Protein AF-A0A815MTB9-F1 (afdb_monomer)

Secondary structure (DSSP, 8-state):
-HHHHHHHHHHTT--GGGSS-TTSHHHHHHHHHHHHGGGSTT------------------TTS-------HHHHHHHHHHHHTTSTT-HHHHHHHHHHHHHHS-GGG-------------SS-HHHHHHHHHHHHHHHHHHHHHHHHHHHTGGG-HHHHHHHHHHS-HHHHHHHHHHHHT----HHHHHHHHHHHHT--GGGGS--SSPPPPPTTHHHHHHHHHHHHHHHHHHHHHHS-HHHHHHHHHHHHHHHHHHHHHHHHHHT-THHHHHHHHHHHHHHHHHS--

Mean predicted aligned error: 14.7 Å

pLDDT: mean 73.98, std 19.38, range [33.28, 96.56]

Radius of gyration: 23.72 Å; Cα contacts (8 Å, |Δi|>4): 124; chains: 1; bounding box: 66×52×61 Å

Solvent-accessible surface area (backbone atoms only — not comparable to full-atom values): 17478 Å² total; per-residue (Å²): 107,75,67,61,53,53,54,51,44,45,75,70,69,49,60,70,75,78,69,76,62,86,70,68,62,56,66,60,54,58,60,53,55,63,61,55,61,74,68,58,78,83,71,85,85,85,90,79,91,68,80,74,75,81,81,71,79,83,71,68,76,84,82,68,68,76,41,86,62,48,72,67,54,51,49,50,50,50,52,55,62,56,51,44,68,95,62,29,69,63,62,52,45,52,50,46,51,52,55,41,68,74,40,60,86,92,70,55,89,81,90,82,88,90,86,87,82,83,90,65,98,60,58,73,64,49,49,51,52,31,47,69,49,20,42,64,61,48,49,51,52,51,51,32,40,48,38,43,76,68,47,47,82,77,37,67,68,52,47,53,49,48,34,70,78,47,58,65,65,50,58,70,61,46,50,68,53,20,71,65,50,77,67,56,70,61,60,49,52,45,48,47,51,34,44,50,47,43,71,65,48,80,74,52,92,58,97,62,81,85,82,79,62,88,57,54,69,60,40,46,54,53,25,50,53,42,50,52,51,46,52,41,49,32,50,54,78,34,56,67,72,57,28,53,51,53,52,52,48,52,52,51,48,49,51,53,52,51,51,50,50,56,62,51,74,74,49,67,59,62,63,52,49,52,53,48,53,50,51,54,49,51,60,71,67,54,80,130

Nearest PDB structures (foldseek):
  4nwp-assembly1_B  TM=2.604E-01  e=6.443E+00  Pyrococcus horikoshii OT3
  7uwa-assembly1_m  TM=2.334E-01  e=6.133E+00  Citrus x limon
  8vdz-assembly1_J  TM=1.985E-01  e=9.097E+00  synthetic construct

Structure (mmCIF, N/CA/C/O backbone):
data_AF-A0A815MTB9-F1
#
_entry.id   AF-A0A815MTB9-F1
#
loop_
_atom_site.group_PDB
_atom_site.id
_atom_site.type_symbol
_atom_site.label_atom_id
_atom_site.label_alt_id
_atom_site.label_comp_id
_atom_site.label_asym_id
_atom_site.label_entity_id
_atom_site.label_seq_id
_atom_site.pdbx_PDB_ins_code
_atom_site.Cartn_x
_atom_site.Cartn_y
_atom_site.Cartn_z
_atom_site.occupancy
_atom_site.B_iso_or_equiv
_atom_site.auth_seq_id
_atom_site.auth_comp_id
_atom_site.auth_asym_id
_atom_site.auth_atom_id
_atom_site.pdbx_PDB_model_num
ATOM 1 N N . CYS A 1 1 ? -3.807 31.202 16.169 1.00 61.69 1 CYS A N 1
ATOM 2 C CA . CYS A 1 1 ? -4.373 29.941 16.702 1.00 61.69 1 CYS A CA 1
ATOM 3 C C . CYS A 1 1 ? -5.504 29.442 15.791 1.00 61.69 1 CYS A C 1
ATOM 5 O O . CYS A 1 1 ? -5.887 30.158 14.866 1.00 61.69 1 CYS A O 1
ATOM 7 N N . SER A 1 2 ? -6.029 28.237 16.029 1.00 47.28 2 SER A N 1
ATOM 8 C CA . SER A 1 2 ? -7.123 27.631 15.245 1.00 47.28 2 SER A CA 1
ATOM 9 C C . SER A 1 2 ? -8.387 28.501 15.215 1.00 47.28 2 SER A C 1
ATOM 11 O O . SER A 1 2 ? -9.026 28.619 14.174 1.00 47.28 2 SER A O 1
ATOM 13 N N . TYR A 1 3 ? -8.666 29.211 16.312 1.00 59.09 3 TYR A N 1
ATOM 14 C CA . TYR A 1 3 ? -9.748 30.193 16.404 1.00 59.09 3 TYR A CA 1
ATOM 15 C C . TYR A 1 3 ? -9.579 31.350 15.401 1.00 59.09 3 TYR A C 1
ATOM 17 O O . TYR A 1 3 ? -10.489 31.635 14.628 1.00 59.09 3 TYR A O 1
ATOM 25 N N . CYS A 1 4 ? -8.385 31.947 15.302 1.00 63.50 4 CYS A N 1
ATOM 26 C CA . CYS A 1 4 ? -8.124 33.030 14.343 1.00 63.50 4 CYS A CA 1
ATOM 27 C C . CYS A 1 4 ? -8.297 32.599 12.876 1.00 63.50 4 CYS A C 1
ATOM 29 O O . CYS A 1 4 ? -8.664 33.419 12.039 1.00 63.50 4 CYS A O 1
ATOM 31 N N . ARG A 1 5 ? -8.023 31.326 12.547 1.00 65.25 5 ARG A N 1
ATOM 32 C CA . ARG A 1 5 ? -8.203 30.796 11.183 1.00 65.25 5 ARG A CA 1
ATOM 33 C C . ARG A 1 5 ? -9.682 30.637 10.836 1.00 65.25 5 ARG A C 1
ATOM 35 O O . ARG A 1 5 ? -10.085 31.069 9.764 1.00 65.25 5 ARG A O 1
ATOM 42 N N . LEU A 1 6 ? -10.483 30.104 11.761 1.00 64.12 6 LEU A N 1
ATOM 43 C CA . LEU A 1 6 ? -11.935 29.973 11.595 1.00 64.12 6 LEU A CA 1
ATOM 44 C C . LEU A 1 6 ? -12.618 31.335 11.435 1.00 64.12 6 LEU A C 1
ATOM 46 O O . LEU A 1 6 ? -13.411 31.513 10.516 1.00 64.12 6 LEU A O 1
ATOM 50 N N . VAL A 1 7 ? -12.241 32.318 12.256 1.00 71.25 7 VAL A N 1
ATOM 51 C CA . VAL A 1 7 ? -12.750 33.696 12.143 1.00 71.25 7 VAL A CA 1
ATOM 52 C C . VAL A 1 7 ? -12.423 34.298 10.773 1.00 71.25 7 VAL A C 1
ATOM 54 O O . VAL A 1 7 ? -13.278 34.922 10.151 1.00 71.25 7 VAL A O 1
ATOM 57 N N . LYS A 1 8 ? -11.213 34.057 10.249 1.00 69.69 8 LYS A N 1
ATOM 58 C CA . LYS A 1 8 ? -10.821 34.538 8.918 1.00 69.69 8 LYS A CA 1
ATOM 59 C C . LYS A 1 8 ? -11.654 33.892 7.802 1.00 69.69 8 LYS A C 1
ATOM 61 O O . LYS A 1 8 ? -12.047 34.591 6.879 1.00 69.69 8 LYS A O 1
ATOM 66 N N . CYS A 1 9 ? -11.975 32.602 7.915 1.00 69.56 9 CYS A N 1
ATOM 67 C CA . CYS A 1 9 ? -12.843 31.902 6.964 1.00 69.56 9 CYS A CA 1
ATOM 68 C C . CYS A 1 9 ? -14.286 32.432 6.980 1.00 69.56 9 CYS A C 1
ATOM 70 O O . CYS A 1 9 ? -14.851 32.661 5.913 1.00 69.56 9 CYS A O 1
ATOM 72 N N . PHE A 1 10 ? -14.866 32.692 8.157 1.00 74.75 10 PHE A N 1
ATOM 73 C CA . PHE A 1 10 ? -16.204 33.295 8.255 1.00 74.75 10 PHE A CA 1
ATOM 74 C C . PHE A 1 10 ? -16.239 34.711 7.669 1.00 74.75 10 PHE A C 1
ATOM 76 O O . PHE A 1 10 ? -17.144 35.043 6.907 1.00 74.75 10 PHE A O 1
ATOM 83 N N . ASN A 1 11 ? -15.197 35.506 7.919 1.00 74.00 11 ASN A N 1
ATOM 84 C CA . ASN A 1 11 ? -15.066 36.846 7.343 1.00 74.00 11 ASN A CA 1
ATOM 85 C C . ASN A 1 11 ? -14.851 36.831 5.818 1.00 74.00 11 ASN A C 1
ATOM 87 O O . ASN A 1 11 ? -15.095 37.835 5.159 1.00 74.00 11 ASN A O 1
ATOM 91 N N . SER A 1 12 ? -14.418 35.704 5.242 1.00 79.44 12 SER A N 1
ATOM 92 C CA . SER A 1 12 ? -14.293 35.497 3.791 1.00 79.44 12 SER A CA 1
ATOM 93 C C . SER A 1 12 ? -15.547 34.884 3.150 1.00 79.44 12 SER A C 1
ATOM 95 O O . SER A 1 12 ? -15.472 34.362 2.041 1.00 79.44 12 SER A O 1
ATOM 97 N N . GLY A 1 13 ? -16.701 34.947 3.824 1.00 70.88 13 GLY A N 1
ATOM 98 C CA . GLY A 1 13 ? -17.992 34.541 3.259 1.00 70.88 13 GLY A CA 1
ATOM 99 C C . GLY A 1 13 ? -18.325 33.058 3.424 1.00 70.88 13 GLY A C 1
ATOM 100 O O . GLY A 1 13 ? -19.278 32.572 2.815 1.00 70.88 13 GLY A O 1
ATOM 101 N N . MET A 1 14 ? -17.577 32.324 4.252 1.00 66.69 14 MET A N 1
ATOM 102 C CA . MET A 1 14 ? -17.931 30.948 4.583 1.00 66.69 14 MET A CA 1
ATOM 103 C C . MET A 1 14 ? -19.208 30.945 5.433 1.00 66.69 14 MET A C 1
ATOM 105 O O . MET A 1 14 ? -19.226 31.479 6.539 1.00 66.69 14 MET A O 1
ATOM 109 N N . GLN A 1 15 ? -20.293 30.367 4.919 1.00 71.44 15 GLN A N 1
ATOM 110 C CA . GLN A 1 15 ? -21.573 30.337 5.628 1.00 71.44 15 GLN A CA 1
ATOM 111 C C . GLN A 1 15 ? -21.532 29.328 6.780 1.00 71.44 15 GLN A C 1
ATOM 113 O O . GLN A 1 15 ? -21.154 28.169 6.595 1.00 71.44 15 GLN A O 1
ATOM 118 N N . ILE A 1 16 ? -21.952 29.764 7.971 1.00 49.72 16 ILE A N 1
ATOM 119 C CA . ILE A 1 16 ? -21.915 28.970 9.213 1.00 49.72 16 ILE A CA 1
ATOM 120 C C . ILE A 1 16 ? -22.722 27.665 9.097 1.00 49.72 16 ILE A C 1
ATOM 122 O O . ILE A 1 16 ? -22.397 26.659 9.718 1.00 49.72 16 ILE A O 1
ATOM 126 N N . GLU A 1 17 ? -23.714 27.662 8.208 1.00 51.31 17 GLU A N 1
ATOM 127 C CA . GLU A 1 17 ? -24.621 26.560 7.883 1.00 51.31 17 GLU A CA 1
ATOM 128 C C . GLU A 1 17 ? -23.917 25.347 7.243 1.00 51.31 17 GLU A C 1
ATOM 130 O O . GLU A 1 17 ? -24.447 24.233 7.263 1.00 51.31 17 GLU A O 1
ATOM 135 N N . LEU A 1 18 ? -22.712 25.538 6.689 1.00 49.34 18 LEU A N 1
ATOM 136 C CA . LEU A 1 18 ? -21.890 24.465 6.117 1.00 49.34 18 LEU A CA 1
ATOM 137 C C . LEU A 1 18 ? -21.103 23.692 7.185 1.00 49.34 18 LEU A C 1
ATOM 139 O O . LEU A 1 18 ? -20.698 22.555 6.939 1.00 49.34 18 LEU A O 1
ATOM 143 N N . ILE A 1 19 ? -20.940 24.252 8.389 1.00 52.12 19 ILE A N 1
ATOM 144 C CA . ILE A 1 19 ? -20.353 23.553 9.533 1.00 52.12 19 ILE A CA 1
ATOM 145 C C . ILE A 1 19 ? -21.504 23.033 10.404 1.00 52.12 19 ILE A C 1
ATOM 147 O O . ILE A 1 19 ? -21.932 23.668 11.358 1.00 52.12 19 ILE A O 1
ATOM 151 N N . ARG A 1 20 ? -21.966 21.823 10.066 1.00 42.78 20 ARG A N 1
ATOM 152 C CA . ARG A 1 20 ? -22.966 20.993 10.774 1.00 42.78 20 ARG A CA 1
ATOM 153 C C . ARG A 1 20 ? -24.440 21.431 10.654 1.00 42.78 20 ARG A C 1
ATOM 155 O O . ARG A 1 20 ? -24.983 22.115 11.507 1.00 42.78 20 ARG A O 1
ATOM 162 N N . SER A 1 21 ? -25.161 20.783 9.735 1.00 35.84 21 SER A N 1
ATOM 163 C CA . SER A 1 21 ? -26.204 19.814 10.125 1.00 35.84 21 SER A CA 1
ATOM 164 C C . SER A 1 21 ? -26.528 18.855 8.967 1.00 35.84 21 SER A C 1
ATOM 166 O O . SER A 1 21 ? -27.151 19.191 7.963 1.00 35.84 21 SER A O 1
ATOM 168 N N . SER A 1 22 ? -26.116 17.599 9.115 1.00 44.19 22 SER A N 1
ATOM 169 C CA . SER A 1 22 ? -26.397 16.470 8.215 1.00 44.19 22 SER A CA 1
ATOM 170 C C . SER A 1 22 ? -27.878 16.035 8.201 1.00 44.19 22 SER A C 1
ATOM 172 O O . SER A 1 22 ? -28.239 15.075 7.523 1.00 44.19 22 SER A O 1
ATOM 174 N N . PHE A 1 23 ? -28.769 16.754 8.893 1.00 41.41 23 PHE A N 1
ATOM 175 C CA . PHE A 1 23 ? -30.163 16.352 9.100 1.00 41.41 23 PHE A CA 1
ATOM 176 C C . PHE A 1 23 ? -31.129 16.815 7.994 1.00 41.41 23 PHE A C 1
ATOM 178 O O . PHE A 1 23 ? -32.100 16.124 7.678 1.00 41.41 23 PHE A O 1
ATOM 185 N N . THR A 1 24 ? -30.878 17.952 7.342 1.00 41.47 24 THR A N 1
ATOM 186 C CA . THR A 1 24 ? -31.817 18.531 6.359 1.00 41.47 24 THR A CA 1
ATOM 187 C C . THR A 1 24 ? -31.612 18.026 4.927 1.00 41.47 24 THR A C 1
ATOM 189 O O . THR A 1 24 ? -32.573 17.988 4.152 1.00 41.47 24 THR A O 1
ATOM 192 N N . ARG A 1 25 ? -30.413 17.539 4.561 1.00 45.00 25 ARG A N 1
ATOM 193 C CA . ARG A 1 25 ? -30.157 16.978 3.214 1.00 45.00 25 ARG A CA 1
ATOM 194 C C . ARG A 1 25 ? -30.838 15.624 2.971 1.00 45.00 25 ARG A C 1
ATOM 196 O O . ARG A 1 25 ? -31.255 15.356 1.843 1.00 45.00 25 ARG A O 1
ATOM 203 N N . LEU A 1 26 ? -31.051 14.803 4.003 1.00 44.78 26 LEU A N 1
ATOM 204 C CA . LEU A 1 26 ? -31.620 13.454 3.843 1.00 44.78 26 LEU A CA 1
ATOM 205 C C . LEU A 1 26 ? -33.110 13.451 3.448 1.00 44.78 26 LEU A C 1
ATOM 207 O O . LEU A 1 26 ? -33.540 12.598 2.666 1.00 44.78 26 LEU A O 1
ATOM 211 N N . ARG A 1 27 ? -33.903 14.448 3.873 1.00 43.97 27 ARG A N 1
ATOM 212 C CA . ARG A 1 27 ? -35.328 14.538 3.486 1.00 43.97 27 ARG A CA 1
ATOM 213 C C . ARG A 1 27 ? -35.539 14.880 2.005 1.00 43.97 27 ARG A C 1
ATOM 215 O O . ARG A 1 27 ? -36.520 14.424 1.418 1.00 43.97 27 ARG A O 1
ATOM 222 N N . LYS A 1 28 ? -34.626 15.630 1.373 1.00 44.06 28 LYS A N 1
ATOM 223 C CA . LYS A 1 28 ? -34.737 15.988 -0.056 1.00 44.06 28 LYS A CA 1
ATOM 224 C C . LYS A 1 28 ? -34.290 14.853 -0.989 1.00 44.06 28 LYS A C 1
ATOM 226 O O . LYS A 1 28 ? -34.906 14.656 -2.034 1.00 44.06 28 LYS A O 1
ATOM 231 N N . VAL A 1 29 ? -33.298 14.049 -0.595 1.00 49.75 29 VAL A N 1
ATOM 232 C CA . VAL A 1 29 ? -32.805 12.916 -1.409 1.00 49.75 29 VAL A CA 1
ATOM 233 C C . VAL A 1 29 ? -33.796 11.742 -1.428 1.00 49.75 29 VAL A C 1
ATOM 235 O O . VAL A 1 29 ? -33.987 11.114 -2.472 1.00 49.75 29 VAL A O 1
ATOM 238 N N . SER A 1 30 ? -34.509 11.492 -0.322 1.00 45.56 30 SER A N 1
ATOM 239 C CA . SER A 1 30 ? -35.513 10.416 -0.242 1.00 45.56 30 SER A CA 1
ATOM 240 C C . SER A 1 30 ? -36.711 10.636 -1.185 1.00 45.56 30 SER A C 1
ATOM 242 O O . SER A 1 30 ? -37.178 9.701 -1.839 1.00 45.56 30 SER A O 1
ATOM 244 N N . ARG A 1 31 ? -37.154 11.891 -1.374 1.00 45.44 31 ARG A N 1
ATOM 245 C CA . ARG A 1 31 ? -38.247 12.216 -2.313 1.00 45.44 31 ARG A CA 1
ATOM 246 C C . ARG A 1 31 ? -37.843 12.059 -3.786 1.00 45.44 31 ARG A C 1
ATOM 248 O O . ARG A 1 31 ? -38.661 11.614 -4.585 1.00 45.44 31 ARG A O 1
ATOM 255 N N . LYS A 1 32 ? -36.581 12.329 -4.145 1.00 45.34 32 LYS A N 1
ATOM 256 C CA . LYS A 1 32 ? -36.084 12.189 -5.530 1.00 45.34 32 LYS A CA 1
ATOM 257 C C . LYS A 1 32 ? -35.878 10.720 -5.944 1.00 45.34 32 LYS A C 1
ATOM 259 O O . LYS A 1 32 ? -36.166 10.362 -7.082 1.00 45.34 32 LYS A O 1
ATOM 264 N N . LYS A 1 33 ? -35.481 9.838 -5.012 1.00 46.16 33 LYS A N 1
ATOM 265 C CA . LYS A 1 33 ? -35.336 8.388 -5.274 1.00 46.16 33 LYS A CA 1
ATOM 266 C C . LYS A 1 33 ? -36.668 7.669 -5.536 1.00 46.16 33 LYS A C 1
ATOM 268 O O . LYS A 1 33 ? -36.677 6.690 -6.276 1.00 46.16 33 LYS A O 1
ATOM 273 N N . LYS A 1 34 ? -37.788 8.155 -4.984 1.00 45.41 34 LYS A N 1
ATOM 274 C CA . LYS A 1 34 ? -39.119 7.563 -5.225 1.00 45.41 34 LYS A CA 1
ATOM 275 C C . LYS A 1 34 ? -39.649 7.860 -6.637 1.00 45.41 34 LYS A C 1
ATOM 277 O O . LYS A 1 34 ? -40.345 7.029 -7.201 1.00 45.41 34 LYS A O 1
ATOM 282 N N . SER A 1 35 ? -39.254 8.990 -7.229 1.00 44.66 35 SER A N 1
ATOM 283 C CA . SER A 1 35 ? -39.613 9.365 -8.606 1.00 44.66 35 SER A CA 1
ATOM 284 C C . SER A 1 35 ? -38.804 8.600 -9.666 1.00 44.66 35 SER A C 1
ATOM 286 O O . SER A 1 35 ? -39.365 8.222 -10.689 1.00 44.66 35 SER A O 1
ATOM 288 N N . LEU A 1 36 ? -37.526 8.282 -9.409 1.00 44.19 36 LEU A N 1
ATOM 289 C CA . LEU A 1 36 ? -36.690 7.540 -10.369 1.00 44.19 36 LEU A CA 1
ATOM 290 C C . LEU A 1 36 ? -36.960 6.027 -10.431 1.00 44.19 36 LEU A C 1
ATOM 292 O O . LEU A 1 36 ? -36.599 5.397 -11.424 1.00 44.19 36 LEU A O 1
ATOM 296 N N . LYS A 1 37 ? -37.589 5.425 -9.411 1.00 45.06 37 LYS A N 1
ATOM 297 C CA . LYS A 1 37 ? -37.944 3.993 -9.449 1.00 45.06 37 LYS A CA 1
ATOM 298 C C . LYS A 1 37 ? -39.057 3.683 -10.454 1.00 45.06 37 LYS A C 1
ATOM 300 O O . LYS A 1 37 ? -39.043 2.603 -11.028 1.00 45.06 37 LYS A O 1
ATOM 305 N N . ASN A 1 38 ? -39.931 4.644 -10.748 1.00 42.75 38 ASN A N 1
ATOM 306 C CA . ASN A 1 38 ? -41.013 4.452 -11.717 1.00 42.75 38 ASN A CA 1
ATOM 307 C C . ASN A 1 38 ? -40.552 4.578 -13.181 1.00 42.75 38 ASN A C 1
ATOM 309 O O . ASN A 1 38 ? -41.298 4.202 -14.074 1.00 42.75 38 ASN A O 1
ATOM 313 N N . LEU A 1 39 ? -39.329 5.064 -13.443 1.00 43.66 39 LEU A N 1
ATOM 314 C CA . LEU A 1 39 ? -38.798 5.232 -14.806 1.00 43.66 39 LEU A CA 1
ATOM 315 C C . LEU A 1 39 ? -37.886 4.086 -15.276 1.00 43.66 39 LEU A C 1
ATOM 317 O O . LEU A 1 39 ? -37.547 4.027 -16.451 1.00 43.66 39 LEU A O 1
ATOM 321 N N . LYS A 1 40 ? -37.467 3.182 -14.380 1.00 41.12 40 LYS A N 1
ATOM 322 C CA . LYS A 1 40 ? -36.566 2.061 -14.716 1.00 41.12 40 LYS A CA 1
ATOM 323 C C . LYS A 1 40 ? -37.286 0.741 -15.004 1.00 41.12 40 LYS A C 1
ATOM 325 O O . LYS A 1 40 ? -36.632 -0.232 -15.357 1.00 41.12 40 LYS A O 1
ATOM 330 N N . GLN A 1 41 ? -38.612 0.702 -14.889 1.00 42.72 41 GLN A N 1
ATOM 331 C CA . GLN A 1 41 ? -39.392 -0.521 -15.100 1.00 42.72 41 GLN A CA 1
ATOM 332 C C . GLN A 1 41 ? -39.735 -0.789 -16.579 1.00 42.72 41 GLN A C 1
ATOM 334 O O . GLN A 1 41 ? -40.328 -1.814 -16.888 1.00 42.72 41 GLN A O 1
ATOM 339 N N . THR A 1 42 ? -39.317 0.086 -17.499 1.00 40.28 42 THR A N 1
ATOM 340 C CA . THR A 1 42 ? -39.562 -0.030 -18.950 1.00 40.28 42 THR A CA 1
ATOM 341 C C . THR A 1 42 ? -38.320 -0.335 -19.792 1.00 40.28 42 THR A C 1
ATOM 343 O O . THR A 1 42 ? -38.418 -0.386 -21.012 1.00 40.28 42 THR A O 1
ATOM 346 N N . ALA A 1 43 ? -37.158 -0.590 -19.184 1.00 41.94 43 ALA A N 1
ATOM 347 C CA . ALA A 1 43 ? -35.944 -0.943 -19.921 1.00 41.94 43 ALA A CA 1
ATOM 348 C C . ALA A 1 43 ? -35.243 -2.141 -19.265 1.00 41.94 43 ALA A C 1
ATOM 350 O O . ALA A 1 43 ? -34.311 -1.995 -18.479 1.00 41.94 43 ALA A O 1
ATOM 351 N N . SER A 1 44 ? -35.723 -3.348 -19.558 1.00 41.19 44 SER A N 1
ATOM 352 C CA . SER A 1 44 ? -35.016 -4.592 -19.251 1.00 41.19 44 SER A CA 1
ATOM 353 C C . SER A 1 44 ? -35.112 -5.531 -20.439 1.00 41.19 44 SER A C 1
ATOM 355 O O . SER A 1 44 ? -36.093 -6.253 -20.589 1.00 41.19 44 SER A O 1
ATOM 357 N N . THR A 1 45 ? -34.073 -5.548 -21.273 1.00 34.97 45 THR A N 1
ATOM 358 C CA . THR A 1 45 ? -33.711 -6.757 -22.016 1.00 34.97 45 THR A CA 1
ATOM 359 C C . THR A 1 45 ? -32.202 -6.793 -22.280 1.00 34.97 45 THR A C 1
ATOM 361 O O . THR A 1 45 ? -31.647 -5.880 -22.884 1.00 34.97 45 THR A O 1
ATOM 364 N N . THR A 1 46 ? -31.604 -7.926 -21.895 1.00 36.94 46 THR A N 1
ATOM 365 C CA . THR A 1 46 ? -30.329 -8.530 -22.345 1.00 36.94 46 THR A CA 1
ATOM 366 C C . THR A 1 46 ? -29.042 -8.306 -21.522 1.00 36.94 46 THR A C 1
ATOM 368 O O . THR A 1 46 ? -28.340 -7.315 -21.668 1.00 36.94 46 THR A O 1
ATOM 371 N N . LEU A 1 47 ? -28.766 -9.329 -20.693 1.00 37.84 47 LEU A N 1
ATOM 372 C CA . LEU A 1 47 ? -27.491 -9.955 -20.286 1.00 37.84 47 LEU A CA 1
ATOM 373 C C . LEU A 1 47 ? -26.231 -9.103 -20.037 1.00 37.84 47 LEU A C 1
ATOM 375 O O . LEU A 1 47 ? -25.552 -8.711 -20.973 1.00 37.84 47 LEU A O 1
ATOM 379 N N . PHE A 1 48 ? -25.825 -9.027 -18.763 1.00 37.72 48 PHE A N 1
ATOM 380 C CA . PHE A 1 48 ? -24.599 -9.638 -18.210 1.00 37.72 48 PHE A CA 1
ATOM 381 C C . PHE A 1 48 ? -24.750 -9.646 -16.676 1.00 37.72 48 PHE A C 1
ATOM 383 O O . PHE A 1 48 ? -24.806 -8.590 -16.049 1.00 37.72 48 PHE A O 1
ATOM 390 N N . GLN A 1 49 ? -24.881 -10.828 -16.063 1.00 33.72 49 GLN A N 1
ATOM 391 C CA . GLN A 1 49 ? -24.902 -10.978 -14.602 1.00 33.72 49 GLN A CA 1
ATOM 392 C C . GLN A 1 49 ? -23.467 -10.868 -14.072 1.00 33.72 49 GLN A C 1
ATOM 394 O O . GLN A 1 49 ? -22.765 -11.862 -13.919 1.00 33.72 49 GLN A O 1
ATOM 399 N N . LEU A 1 50 ? -23.022 -9.640 -13.815 1.00 40.25 50 LEU A N 1
ATOM 400 C CA . LEU A 1 50 ? -21.970 -9.403 -12.833 1.00 40.25 50 LEU A CA 1
ATOM 401 C C . LEU A 1 50 ? -22.618 -9.563 -11.458 1.00 40.25 50 LEU A C 1
ATOM 403 O O . LEU A 1 50 ? -23.615 -8.899 -11.176 1.00 40.25 50 LEU A O 1
ATOM 407 N N . ASN A 1 51 ? -22.080 -10.463 -10.631 1.00 34.19 51 ASN A N 1
ATOM 408 C CA . ASN A 1 51 ? -22.461 -10.577 -9.226 1.00 34.19 51 ASN A CA 1
ATOM 409 C C . ASN A 1 51 ? -22.379 -9.183 -8.596 1.00 34.19 51 ASN A C 1
ATOM 411 O O . ASN A 1 51 ? -21.292 -8.606 -8.517 1.00 34.19 51 ASN A O 1
ATOM 415 N N . GLU A 1 52 ? -23.523 -8.616 -8.203 1.00 33.28 52 GLU A N 1
ATOM 416 C CA . GLU A 1 52 ? -23.523 -7.360 -7.464 1.00 33.28 52 GLU A CA 1
ATOM 417 C C . GLU A 1 52 ? -22.706 -7.575 -6.181 1.00 33.28 52 GLU A C 1
ATOM 419 O O . GLU A 1 52 ? -22.938 -8.564 -5.478 1.00 33.28 52 GLU A O 1
ATOM 424 N N . PRO A 1 53 ? -21.737 -6.699 -5.862 1.00 39.31 53 PRO A N 1
ATOM 425 C CA . PRO A 1 53 ? -21.061 -6.777 -4.579 1.00 39.31 53 PRO A CA 1
ATOM 426 C C . PRO A 1 53 ?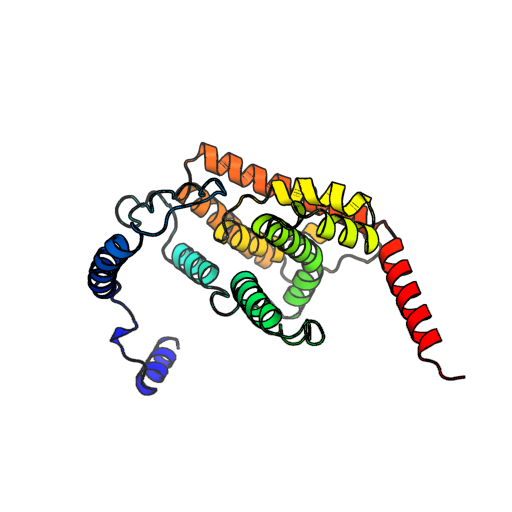 -22.124 -6.640 -3.490 1.00 39.31 53 PRO A C 1
ATOM 428 O O . PRO A 1 53 ? -22.904 -5.683 -3.522 1.00 39.31 53 PRO A O 1
ATOM 431 N N . GLU A 1 54 ? -22.170 -7.600 -2.560 1.00 40.16 54 GLU A N 1
ATOM 432 C CA . GLU A 1 54 ? -23.087 -7.584 -1.418 1.00 40.16 54 GLU A CA 1
ATOM 433 C C . GLU A 1 54 ? -23.125 -6.174 -0.814 1.00 40.16 54 GLU A C 1
ATOM 435 O O . GLU A 1 54 ? -22.134 -5.667 -0.278 1.00 40.16 54 GLU A O 1
ATOM 440 N N . GLN A 1 55 ? -24.272 -5.499 -0.939 1.00 37.22 55 GLN A N 1
ATOM 441 C CA . GLN A 1 55 ? -24.504 -4.234 -0.256 1.00 37.22 55 GLN A CA 1
ATOM 442 C C . GLN A 1 55 ? -24.651 -4.538 1.230 1.00 37.22 55 GLN A C 1
ATOM 444 O O . GLN A 1 55 ? -25.745 -4.794 1.729 1.00 37.22 55 GLN A O 1
ATOM 449 N N . PHE A 1 56 ? -23.524 -4.524 1.938 1.00 42.06 56 PHE A N 1
ATOM 450 C CA . PHE A 1 56 ? -23.518 -4.674 3.383 1.00 42.06 56 PHE A CA 1
ATOM 451 C C . PHE A 1 56 ? -24.337 -3.544 4.020 1.00 42.06 56 PHE A C 1
ATOM 453 O O . PHE A 1 56 ? -24.119 -2.371 3.686 1.00 42.06 56 PHE A O 1
ATOM 460 N N . PRO A 1 57 ? -25.264 -3.863 4.940 1.00 43.12 57 PRO A N 1
ATOM 461 C CA . PRO A 1 57 ? -26.059 -2.858 5.623 1.00 43.12 57 PRO A CA 1
ATOM 462 C C . PRO A 1 57 ? -25.130 -1.882 6.348 1.00 43.12 57 PRO A C 1
ATOM 464 O O . PRO A 1 57 ? -24.290 -2.267 7.161 1.00 43.12 57 PRO A O 1
ATOM 467 N N . THR A 1 58 ? -25.268 -0.596 6.037 1.00 41.09 58 THR A N 1
ATOM 468 C CA . THR A 1 58 ? -24.622 0.485 6.776 1.00 41.09 58 THR A CA 1
ATOM 469 C C . THR A 1 58 ? -25.229 0.534 8.174 1.00 41.09 58 THR A C 1
ATOM 471 O O . THR A 1 58 ? -26.323 1.062 8.375 1.00 41.09 58 THR A O 1
ATOM 474 N N . LEU A 1 59 ? -24.532 -0.067 9.139 1.00 45.03 59 LEU A N 1
ATOM 475 C CA . LEU A 1 59 ? -24.896 -0.009 10.550 1.00 45.03 59 LEU A CA 1
ATOM 476 C C . LEU A 1 59 ? -24.981 1.457 11.010 1.00 45.03 59 LEU A C 1
ATOM 478 O O . LEU A 1 59 ? -24.140 2.287 10.653 1.00 45.03 59 LEU A O 1
ATOM 482 N N . ASN A 1 60 ? -26.007 1.783 11.797 1.00 44.56 60 ASN A N 1
ATOM 483 C CA . ASN A 1 60 ? -26.228 3.129 12.317 1.00 44.56 60 ASN A CA 1
ATOM 484 C C . ASN A 1 60 ? -25.173 3.453 13.397 1.00 44.56 60 ASN A C 1
ATOM 486 O O . ASN A 1 60 ? -25.313 3.067 14.555 1.00 44.56 60 ASN A O 1
ATOM 490 N N . LEU A 1 61 ? -24.121 4.156 12.967 1.00 46.47 61 LEU A N 1
ATOM 491 C CA . LEU A 1 61 ? -22.848 4.463 13.642 1.00 46.47 61 LEU A CA 1
ATOM 492 C C . LEU A 1 61 ? -22.907 4.908 15.117 1.00 46.47 61 LEU A C 1
ATOM 494 O O . LEU A 1 61 ? -21.912 4.774 15.812 1.00 46.47 61 LEU A O 1
ATOM 498 N N . LEU A 1 62 ? -24.026 5.453 15.602 1.00 42.53 62 LEU A N 1
ATOM 499 C CA . LEU A 1 62 ? -24.129 6.043 16.947 1.00 42.53 62 LEU A CA 1
ATOM 500 C C . LEU A 1 62 ? -24.833 5.151 17.980 1.00 42.53 62 LEU A C 1
ATOM 502 O O . LEU A 1 62 ? -24.805 5.466 19.165 1.00 42.53 62 LEU A O 1
ATOM 506 N N . GLN A 1 63 ? -25.507 4.079 17.555 1.00 44.28 63 GLN A N 1
ATOM 507 C CA . GLN A 1 63 ? -26.356 3.274 18.450 1.00 44.28 63 GLN A CA 1
ATOM 508 C C . GLN A 1 63 ? -25.711 1.959 18.900 1.00 44.28 63 GLN A C 1
ATOM 510 O O . GLN A 1 63 ? -26.255 1.276 19.762 1.00 44.28 63 GLN A O 1
ATOM 515 N N . SER A 1 64 ? -24.549 1.614 18.351 1.00 47.7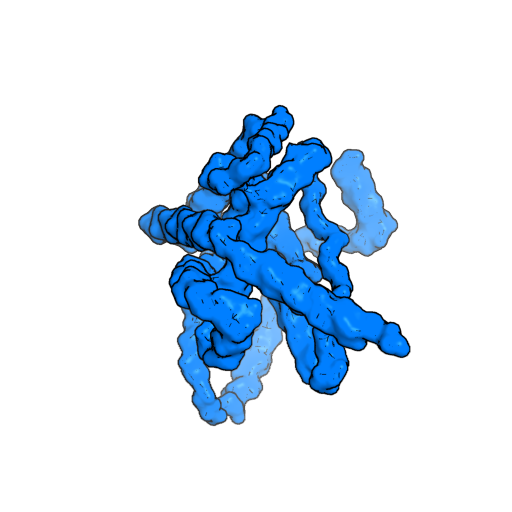8 64 SER A N 1
ATOM 516 C CA . SER A 1 64 ? -23.854 0.354 18.625 1.00 47.78 64 SER A CA 1
ATOM 517 C C . SER A 1 64 ? -22.342 0.539 18.536 1.00 47.78 64 SER A C 1
ATOM 519 O O . SER A 1 64 ? -21.662 -0.227 17.849 1.00 47.78 64 SER A O 1
ATOM 521 N N . ASP A 1 65 ? -21.816 1.603 19.146 1.00 48.91 65 ASP A N 1
ATOM 522 C CA . ASP A 1 65 ? -20.385 1.879 19.091 1.00 48.91 65 ASP A CA 1
ATOM 523 C C . ASP A 1 65 ? -19.623 0.908 20.008 1.00 48.91 65 ASP A C 1
ATOM 525 O O . ASP A 1 65 ? -19.268 1.210 21.143 1.00 48.91 65 ASP A O 1
ATOM 529 N N . GLN A 1 66 ? -19.444 -0.320 19.519 1.00 56.16 66 GLN A N 1
ATOM 530 C CA . GLN A 1 66 ? -18.454 -1.266 20.029 1.00 56.16 66 GLN A CA 1
ATOM 531 C C . GLN A 1 66 ? -17.052 -0.928 19.506 1.00 56.16 66 GLN A C 1
ATOM 533 O O . GLN A 1 66 ? -16.084 -1.587 19.891 1.00 56.16 66 GLN A O 1
ATOM 538 N N . SER A 1 67 ? -16.913 0.080 18.631 1.00 59.97 67 SER A N 1
ATOM 539 C CA . SER A 1 67 ? -15.592 0.532 18.235 1.00 59.97 67 SER A CA 1
ATOM 540 C C . SER A 1 67 ? -14.973 1.209 19.442 1.00 59.97 67 SER A C 1
ATOM 542 O O . SER A 1 67 ? -15.409 2.257 19.903 1.00 59.97 67 SER A O 1
ATOM 544 N N . MET A 1 68 ? -13.920 0.618 19.990 1.00 73.12 68 MET A N 1
ATOM 545 C CA . MET A 1 68 ? -13.121 1.279 21.020 1.00 73.12 68 MET A CA 1
ATOM 546 C C . MET A 1 68 ? -12.347 2.489 20.445 1.00 73.12 68 MET A C 1
ATOM 548 O O . MET A 1 68 ? -11.326 2.876 21.004 1.00 73.12 68 MET A O 1
ATOM 552 N N . LEU A 1 69 ? -12.765 3.064 19.307 1.00 81.12 69 LEU A N 1
ATOM 553 C CA . LEU A 1 69 ? -12.120 4.194 18.647 1.00 81.12 69 LEU A CA 1
ATOM 554 C C . LEU A 1 69 ? -12.386 5.482 19.431 1.00 81.12 69 LEU A C 1
ATOM 556 O O . LEU A 1 69 ? -13.525 5.837 19.724 1.00 81.12 69 LEU A O 1
ATOM 560 N N . THR A 1 70 ? -11.327 6.220 19.749 1.00 85.81 70 THR A N 1
ATOM 561 C CA . THR A 1 70 ? -11.470 7.537 20.380 1.00 85.81 70 THR A CA 1
ATOM 562 C C . THR A 1 70 ? -11.918 8.585 19.357 1.00 85.81 70 THR A C 1
ATOM 564 O O . THR A 1 70 ? -11.777 8.399 18.147 1.00 85.81 70 THR A O 1
ATOM 567 N N . ILE A 1 71 ? -12.416 9.734 19.827 1.00 85.44 71 ILE A N 1
ATOM 568 C CA . ILE A 1 71 ? -12.797 10.864 18.957 1.00 85.44 71 ILE A CA 1
ATOM 569 C C . ILE A 1 71 ? -11.626 11.290 18.057 1.00 85.44 71 ILE A C 1
ATOM 571 O O . ILE A 1 71 ? -11.820 11.563 16.873 1.00 85.44 71 ILE A 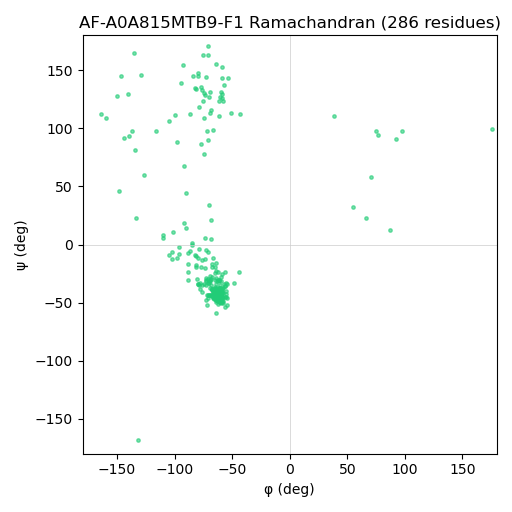O 1
ATOM 575 N N . ASP A 1 72 ? -10.405 11.305 18.591 1.00 82.44 72 ASP A N 1
ATOM 576 C CA . ASP A 1 72 ? -9.212 11.666 17.825 1.00 82.44 72 ASP A CA 1
ATOM 577 C C . ASP A 1 72 ? -8.884 10.633 16.742 1.00 82.44 72 ASP A C 1
ATOM 579 O O . ASP A 1 72 ? -8.531 11.004 15.622 1.00 82.44 72 ASP A O 1
ATOM 583 N N . GLN A 1 73 ? -9.072 9.341 17.029 1.00 82.94 73 GLN A N 1
ATOM 584 C CA . GLN A 1 73 ? -8.903 8.275 16.039 1.00 82.94 73 GLN A CA 1
ATOM 585 C C . GLN A 1 73 ? -9.978 8.341 14.951 1.00 82.94 73 GLN A C 1
ATOM 587 O O . GLN A 1 73 ? -9.662 8.176 13.774 1.00 82.94 73 GLN A O 1
ATOM 592 N N . TRP A 1 74 ? -11.224 8.664 15.309 1.00 85.38 74 TRP A N 1
ATOM 593 C CA . TRP A 1 74 ? -12.287 8.933 14.340 1.00 85.38 74 TRP A CA 1
ATOM 594 C C . TRP A 1 74 ? -11.977 10.140 13.458 1.00 85.38 74 TRP A C 1
ATOM 596 O O . TRP A 1 74 ? -12.186 10.085 12.247 1.00 85.38 74 TRP A O 1
ATOM 606 N N . ASN A 1 75 ? -11.432 11.214 14.030 1.00 79.75 75 ASN A N 1
ATOM 607 C CA . ASN A 1 75 ? -10.978 12.367 13.257 1.00 79.75 75 ASN A CA 1
ATOM 608 C C . ASN A 1 75 ? -9.842 11.979 12.304 1.00 79.75 75 ASN A C 1
ATOM 610 O O . ASN A 1 75 ? -9.853 12.406 11.151 1.00 79.75 75 ASN A O 1
ATOM 614 N N . LEU A 1 76 ? -8.893 11.145 12.742 1.00 79.81 76 LEU A N 1
ATOM 615 C CA . LEU A 1 76 ? -7.814 10.664 11.881 1.00 79.81 76 LEU A CA 1
ATOM 616 C C . LEU A 1 76 ? -8.342 9.786 10.741 1.00 79.81 76 LEU A C 1
ATOM 618 O O . LEU A 1 76 ? -7.965 9.999 9.592 1.00 79.81 76 LEU A O 1
ATOM 622 N N . LEU A 1 77 ? -9.247 8.850 11.038 1.00 83.81 77 LEU A N 1
ATOM 623 C CA . LEU A 1 77 ? -9.905 8.003 10.041 1.00 83.81 77 LEU A CA 1
ATOM 624 C C . LEU A 1 77 ? -10.722 8.823 9.048 1.00 83.81 77 LEU A C 1
ATOM 626 O O . LEU A 1 77 ? -10.638 8.579 7.852 1.00 83.81 77 LEU A O 1
ATOM 630 N N . SER A 1 78 ? -11.477 9.811 9.524 1.00 81.25 78 SER A N 1
ATOM 631 C CA . SER A 1 78 ? -12.240 10.728 8.677 1.00 81.25 78 SER A CA 1
ATOM 632 C C . SER A 1 78 ? -11.311 11.526 7.764 1.00 81.25 78 SER A C 1
ATOM 634 O O . SER A 1 78 ? -11.488 11.526 6.546 1.00 81.25 78 SER A O 1
ATOM 636 N N . ASN A 1 79 ? -10.251 12.115 8.327 1.00 78.44 79 ASN A N 1
ATOM 637 C CA . ASN A 1 79 ? -9.237 12.830 7.558 1.00 78.44 79 ASN A CA 1
ATOM 638 C C . ASN A 1 79 ? -8.584 11.925 6.515 1.00 78.44 79 ASN A C 1
ATOM 640 O O . ASN A 1 79 ? -8.390 12.369 5.394 1.00 78.44 79 ASN A O 1
ATOM 644 N N . LEU A 1 80 ? -8.269 10.672 6.853 1.00 81.38 80 LEU A N 1
ATOM 645 C CA . LEU A 1 80 ? -7.681 9.699 5.934 1.00 81.38 80 LEU A CA 1
ATOM 646 C C . LEU A 1 80 ? -8.670 9.252 4.851 1.00 81.38 80 LEU A C 1
ATOM 648 O O . LEU A 1 80 ? -8.308 9.165 3.678 1.00 81.38 80 LEU A O 1
ATOM 652 N N . SER A 1 81 ? -9.919 8.985 5.231 1.00 78.88 81 SER A N 1
ATOM 653 C CA . SER A 1 81 ? -10.995 8.593 4.323 1.00 78.88 81 SER A CA 1
ATOM 654 C C . SER A 1 81 ? -11.215 9.674 3.278 1.00 78.88 81 SER A C 1
ATOM 656 O O . SER A 1 81 ? -11.219 9.352 2.094 1.00 78.88 81 SER A O 1
ATOM 658 N N . HIS A 1 82 ? -11.298 10.932 3.717 1.00 76.19 82 HIS A N 1
ATOM 659 C CA . HIS A 1 82 ? -11.473 12.102 2.858 1.00 76.19 82 HIS A CA 1
ATOM 660 C C . HIS A 1 82 ? -10.170 12.618 2.241 1.00 76.19 82 HIS A C 1
ATOM 662 O O . HIS A 1 82 ? -10.183 13.480 1.358 1.00 76.19 82 HIS A O 1
ATOM 668 N N . CYS A 1 83 ? -9.026 12.087 2.680 1.00 67.25 83 CYS A N 1
ATOM 669 C CA . CYS A 1 83 ? -7.742 12.399 2.085 1.00 67.25 83 CYS A CA 1
ATOM 670 C C . CYS A 1 83 ? -7.778 11.948 0.629 1.00 67.25 83 CYS A C 1
ATOM 672 O O . CYS A 1 83 ? -8.029 10.771 0.338 1.00 67.25 83 CYS A O 1
ATOM 674 N N . TYR A 1 84 ? -7.515 12.895 -0.266 1.00 61.44 84 TYR A N 1
ATOM 675 C CA . TYR A 1 84 ? -7.589 12.709 -1.708 1.00 61.44 84 TYR A CA 1
ATOM 676 C C . TYR A 1 84 ? -8.994 12.450 -2.251 1.00 61.44 84 TYR A C 1
ATOM 678 O O . TYR A 1 84 ? -9.076 11.928 -3.345 1.00 61.44 84 TYR A O 1
ATOM 686 N N . ASP A 1 85 ? -10.100 12.823 -1.604 1.00 67.12 85 ASP A N 1
ATOM 687 C CA . ASP A 1 85 ? -11.404 12.747 -2.300 1.00 67.12 85 ASP A CA 1
ATOM 688 C C . ASP A 1 85 ? -11.406 13.618 -3.575 1.00 67.12 85 ASP A C 1
ATOM 690 O O . ASP A 1 85 ? -11.889 13.201 -4.627 1.00 67.12 85 ASP A O 1
ATOM 694 N N . GLU A 1 86 ? -10.747 14.780 -3.522 1.00 54.75 86 GLU A N 1
ATOM 695 C CA . GLU A 1 86 ? -10.520 15.668 -4.676 1.00 54.75 86 GLU A CA 1
ATOM 696 C C . GLU A 1 86 ? -9.409 15.174 -5.626 1.00 54.75 86 GLU A C 1
ATOM 698 O O . GLU A 1 86 ? -9.276 15.671 -6.744 1.00 54.75 86 GLU A O 1
ATOM 703 N N . HIS A 1 87 ? -8.600 14.198 -5.198 1.00 53.31 87 HIS A N 1
ATOM 704 C CA . HIS A 1 87 ? -7.411 13.725 -5.917 1.00 53.31 87 HIS A CA 1
ATOM 705 C C . HIS A 1 87 ? -7.313 12.197 -6.006 1.00 53.31 87 HIS A C 1
ATOM 707 O O . HIS A 1 87 ? -6.215 11.648 -6.126 1.00 53.31 87 HIS A O 1
ATOM 713 N N . SER A 1 88 ? -8.431 11.483 -5.874 1.00 60.44 88 SER A N 1
ATOM 714 C CA . SER A 1 88 ? -8.371 10.033 -5.740 1.00 60.44 88 SER A CA 1
ATOM 715 C C . SER A 1 88 ? -7.930 9.496 -7.094 1.00 60.44 88 SER A C 1
ATOM 717 O O . SER A 1 88 ? -8.515 9.843 -8.115 1.00 60.44 88 SER A O 1
ATOM 719 N N . GLY A 1 89 ? -6.877 8.679 -7.137 1.00 59.09 89 GLY A N 1
ATOM 720 C CA . GLY A 1 89 ? -6.383 8.134 -8.407 1.00 59.09 89 GLY A CA 1
ATOM 721 C C . GLY A 1 89 ? -7.463 7.370 -9.183 1.00 59.09 89 GLY A C 1
ATOM 722 O O . GLY A 1 89 ? -7.389 7.286 -10.400 1.00 59.09 89 GLY A O 1
ATOM 723 N N . LEU A 1 90 ? -8.492 6.876 -8.485 1.00 61.00 90 LEU A N 1
ATOM 724 C CA . LEU A 1 90 ? -9.695 6.285 -9.066 1.00 61.00 90 LEU A CA 1
ATOM 725 C C . LEU A 1 90 ? -10.610 7.330 -9.706 1.00 61.00 90 LEU A C 1
ATOM 727 O O . LEU A 1 90 ? -10.925 7.176 -10.871 1.00 61.00 90 LEU A O 1
ATOM 731 N N . SER A 1 91 ? -10.986 8.407 -9.013 1.00 62.94 91 SER A N 1
ATOM 732 C CA . SER A 1 91 ? -11.822 9.467 -9.602 1.00 62.94 91 SER A CA 1
ATOM 733 C C . SER A 1 91 ? -11.092 10.230 -10.706 1.00 62.94 91 SER A C 1
ATOM 735 O O . SER A 1 91 ? -11.680 10.498 -11.748 1.00 62.94 91 SER A O 1
ATOM 737 N N . ILE A 1 92 ? -9.800 10.522 -10.522 1.00 61.22 92 ILE A N 1
ATOM 738 C CA . ILE A 1 92 ? -8.939 11.074 -11.573 1.00 61.22 92 ILE A CA 1
ATOM 739 C C . ILE A 1 92 ? -8.799 10.065 -12.707 1.00 61.22 92 ILE A C 1
ATOM 741 O O . ILE A 1 92 ? -8.878 10.463 -13.855 1.00 61.22 92 ILE A O 1
ATOM 745 N N . GLY A 1 93 ? -8.603 8.778 -12.419 1.00 62.81 93 GLY A N 1
ATOM 746 C CA . GLY A 1 93 ? -8.469 7.730 -13.428 1.00 62.81 93 GLY A CA 1
ATOM 747 C C . GLY A 1 93 ? -9.749 7.529 -14.231 1.00 62.81 93 GLY A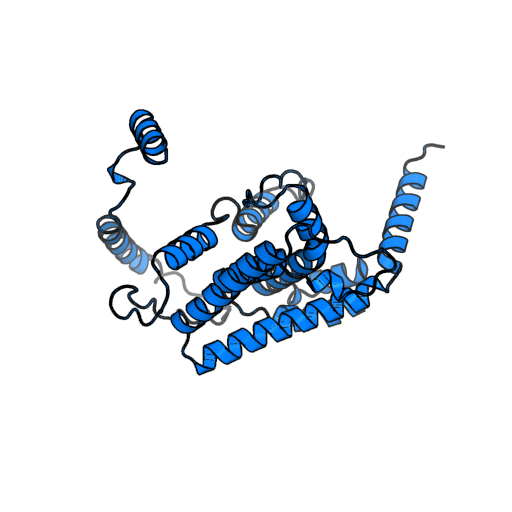 C 1
ATOM 748 O O . GLY A 1 93 ? -9.692 7.458 -15.448 1.00 62.81 93 GLY A O 1
ATOM 749 N N . GLU A 1 94 ? -10.909 7.506 -13.582 1.00 67.12 94 GLU A N 1
ATOM 750 C CA . GLU A 1 94 ? -12.224 7.446 -14.218 1.00 67.12 94 GLU A CA 1
ATOM 751 C C . GLU A 1 94 ? -12.479 8.696 -15.059 1.00 67.12 94 GLU A C 1
ATOM 753 O O . GLU A 1 94 ? -12.841 8.577 -16.227 1.00 67.12 94 GLU A O 1
ATOM 758 N N . HIS A 1 95 ? -12.232 9.887 -14.509 1.00 63.09 95 HIS A N 1
ATOM 759 C CA . HIS A 1 95 ? -12.373 11.151 -15.231 1.00 63.09 95 HIS A CA 1
ATOM 760 C C . HIS A 1 95 ? -11.421 11.229 -16.422 1.00 63.09 95 HIS A C 1
ATOM 762 O O . HIS A 1 95 ? -11.845 11.520 -17.533 1.00 63.09 95 HIS A O 1
ATOM 768 N N . PHE A 1 96 ? -10.153 10.881 -16.214 1.00 62.72 96 PHE A N 1
ATOM 769 C CA . PHE A 1 96 ? -9.145 10.797 -17.255 1.00 62.72 96 PHE A CA 1
ATOM 770 C C . PHE A 1 96 ? -9.581 9.799 -18.317 1.00 62.72 96 PHE A C 1
ATOM 772 O O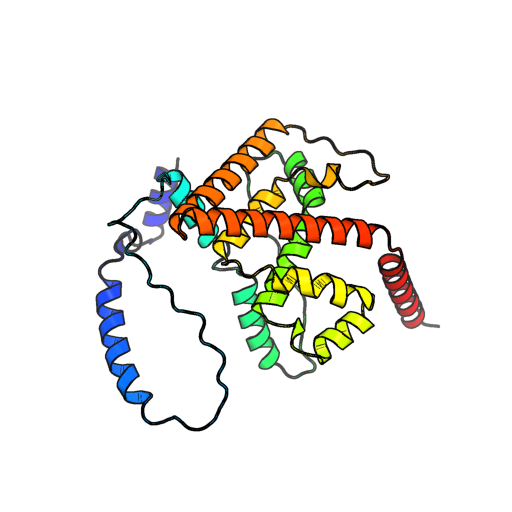 . PHE A 1 96 ? -9.610 10.152 -19.481 1.00 62.72 96 PHE A O 1
ATOM 779 N N . MET A 1 97 ? -9.999 8.583 -17.965 1.00 67.50 97 MET A N 1
ATOM 780 C CA . MET A 1 97 ? -10.473 7.603 -18.945 1.00 67.50 97 MET A CA 1
ATOM 781 C C . MET A 1 97 ? -11.702 8.106 -19.707 1.00 67.50 97 MET A C 1
ATOM 783 O O . MET A 1 97 ? -11.787 7.880 -20.911 1.00 67.50 97 MET A O 1
ATOM 787 N N . LEU A 1 98 ? -12.624 8.821 -19.059 1.00 74.31 98 LEU A N 1
ATOM 788 C CA . LEU A 1 98 ? -13.764 9.464 -19.720 1.00 74.31 98 LEU A CA 1
ATOM 789 C C . LEU A 1 98 ? -13.310 10.554 -20.704 1.00 74.31 98 LEU A C 1
ATOM 791 O O . LEU A 1 98 ? -13.740 10.545 -21.857 1.00 74.31 98 LEU A O 1
ATOM 795 N N . GLU A 1 99 ? -12.401 11.439 -20.297 1.00 68.75 99 GLU A N 1
ATOM 796 C CA . GLU A 1 99 ? -11.816 12.480 -21.151 1.00 68.75 99 GLU A CA 1
ATOM 797 C C . GLU A 1 99 ? -11.016 11.880 -22.314 1.00 68.75 99 GLU A C 1
ATOM 799 O O . GLU A 1 99 ? -11.178 12.277 -23.463 1.00 68.75 99 GLU A O 1
ATOM 804 N N . GLN A 1 100 ? -10.193 10.867 -22.045 1.00 65.62 100 GLN A N 1
ATOM 805 C CA . GLN A 1 100 ? -9.409 10.141 -23.039 1.00 65.62 100 GLN A CA 1
ATOM 806 C C . GLN A 1 100 ? -10.308 9.421 -24.042 1.00 65.62 100 GLN A C 1
ATOM 808 O O . GLN A 1 100 ? -10.039 9.451 -25.242 1.00 65.62 100 GLN A O 1
ATOM 813 N N . ASN A 1 101 ? -11.393 8.802 -23.579 1.00 72.19 101 ASN A N 1
ATOM 814 C CA . ASN A 1 101 ? -12.353 8.132 -24.449 1.00 72.19 101 ASN A CA 1
ATOM 815 C C . ASN A 1 101 ? -13.144 9.116 -25.317 1.00 72.19 101 ASN A C 1
ATOM 817 O O . ASN A 1 101 ? -13.489 8.761 -26.444 1.00 72.19 101 ASN A O 1
ATOM 821 N N . ALA A 1 102 ? -13.367 10.342 -24.837 1.00 76.00 102 ALA A N 1
ATOM 822 C CA . ALA A 1 102 ? -13.959 11.427 -25.615 1.00 76.00 102 ALA A CA 1
ATOM 823 C C . ALA A 1 102 ? -12.993 12.024 -26.658 1.00 76.00 102 ALA A C 1
ATOM 825 O O . ALA A 1 102 ? -13.437 12.641 -27.628 1.00 76.00 102 ALA A O 1
ATOM 826 N N . LEU A 1 103 ? -11.679 11.830 -26.494 1.00 62.47 103 LEU A N 1
ATOM 827 C CA . LEU A 1 103 ? -10.671 12.293 -27.444 1.00 62.47 103 LEU A CA 1
ATOM 828 C C . LEU A 1 103 ? -10.473 11.304 -28.616 1.00 62.47 103 LEU A C 1
ATOM 830 O O . LEU A 1 103 ? -10.489 10.079 -28.421 1.00 62.47 103 LEU A O 1
ATOM 834 N N . PRO A 1 104 ? -10.197 11.813 -29.836 1.00 70.88 104 PRO A N 1
ATOM 835 C CA . PRO A 1 104 ? -9.731 11.004 -30.961 1.00 70.88 104 PRO A CA 1
ATOM 836 C C . PRO A 1 104 ? -8.496 10.176 -30.583 1.00 70.88 104 PRO A C 1
ATOM 838 O O . PRO A 1 104 ? -7.611 10.674 -29.887 1.00 70.88 104 PRO A O 1
ATOM 841 N N . LEU A 1 105 ? -8.387 8.943 -31.096 1.00 62.78 105 LEU A N 1
ATOM 842 C CA . LEU A 1 105 ? -7.322 7.983 -30.744 1.00 62.78 105 LEU A CA 1
ATOM 843 C C . LEU A 1 105 ? -5.896 8.565 -30.775 1.00 62.78 105 LEU A C 1
ATOM 845 O O . LEU A 1 105 ? -5.058 8.174 -29.971 1.00 62.78 105 LEU A O 1
ATOM 849 N N . LYS A 1 106 ? -5.626 9.520 -31.672 1.00 64.12 106 LYS A N 1
ATOM 850 C CA . LYS A 1 106 ? -4.307 10.150 -31.846 1.00 64.12 106 LYS A CA 1
ATOM 851 C C . LYS A 1 106 ? -3.916 11.138 -30.735 1.00 64.12 106 LYS A C 1
ATOM 853 O O . LYS A 1 106 ? -2.771 11.568 -30.701 1.00 64.12 106 LYS A O 1
ATOM 858 N N . LEU A 1 107 ? -4.850 11.540 -29.871 1.00 46.28 107 LEU A N 1
ATOM 859 C CA . LEU A 1 107 ? -4.656 12.604 -28.873 1.00 46.28 107 LEU A CA 1
ATOM 860 C C . LEU A 1 107 ? -4.609 12.090 -27.430 1.00 46.28 107 LEU A C 1
ATOM 862 O O . LEU A 1 107 ? -4.604 12.889 -26.492 1.00 46.28 107 LEU A O 1
ATOM 866 N N . ARG A 1 108 ? -4.575 10.769 -27.241 1.00 65.75 108 ARG A N 1
ATOM 867 C CA . ARG A 1 108 ? -4.610 10.170 -25.911 1.00 65.75 108 ARG A CA 1
ATOM 868 C C . ARG A 1 108 ? -3.234 10.197 -25.207 1.00 65.75 108 ARG A C 1
ATOM 870 O O . ARG A 1 108 ? -2.208 10.082 -25.865 1.00 65.75 108 ARG A O 1
ATOM 877 N N . PHE A 1 109 ? -3.225 10.314 -23.873 1.00 53.59 109 PHE A N 1
ATOM 878 C CA . PHE A 1 109 ? -2.088 10.146 -22.940 1.00 53.59 109 PHE A CA 1
ATOM 879 C C . PHE A 1 109 ? -0.967 11.213 -22.916 1.00 53.59 109 PHE A C 1
ATOM 881 O O . PHE A 1 109 ? 0.214 10.882 -23.024 1.00 53.59 109 PHE A O 1
ATOM 888 N N . LYS A 1 110 ? -1.287 12.491 -22.654 1.00 45.56 110 LYS A N 1
ATOM 889 C CA . LYS A 1 110 ? -0.272 13.495 -22.253 1.00 45.56 110 LYS A CA 1
ATOM 890 C C . LYS A 1 110 ? -0.174 13.627 -20.729 1.00 45.56 110 LYS A C 1
ATOM 892 O O . LYS A 1 110 ? -1.179 13.573 -20.030 1.00 45.56 110 LYS A O 1
ATOM 897 N N . LYS A 1 111 ? 1.058 13.753 -20.228 1.00 40.88 111 LYS A N 1
ATOM 898 C CA . LYS A 1 111 ? 1.449 13.445 -18.846 1.00 40.88 111 LYS A CA 1
ATOM 899 C C . LYS A 1 111 ? 1.920 14.702 -18.115 1.00 40.88 111 LYS A C 1
ATOM 901 O O . LYS A 1 111 ? 3.088 15.041 -18.226 1.00 40.88 111 LYS A O 1
ATOM 906 N N . GLU A 1 112 ? 1.062 15.347 -17.329 1.00 36.00 112 GLU A N 1
ATOM 907 C CA . GLU A 1 112 ? 1.516 16.303 -16.313 1.00 36.00 112 GLU A CA 1
ATOM 908 C C . GLU A 1 112 ? 0.617 16.292 -15.071 1.00 36.00 112 GLU A C 1
ATOM 910 O O . GLU A 1 112 ? -0.600 16.193 -15.164 1.00 36.00 112 GLU A O 1
ATOM 915 N N . GLN A 1 113 ? 1.276 16.491 -13.925 1.00 36.22 113 GLN A N 1
ATOM 916 C CA . GLN A 1 113 ? 0.744 16.854 -12.605 1.00 36.22 113 GLN A CA 1
ATOM 917 C C . GLN A 1 113 ? 0.391 15.726 -11.623 1.00 36.22 113 GLN A C 1
ATOM 919 O O . GLN A 1 113 ? -0.756 15.329 -11.482 1.00 36.22 113 GLN A O 1
ATOM 924 N N . ILE A 1 114 ? 1.381 15.350 -10.799 1.00 35.62 114 ILE A N 1
ATOM 925 C CA . ILE A 1 114 ? 1.161 14.918 -9.407 1.00 35.62 114 ILE A CA 1
ATOM 926 C C . ILE A 1 114 ? 2.286 15.515 -8.539 1.00 35.62 114 ILE A C 1
ATOM 928 O O . ILE A 1 114 ? 3.372 14.951 -8.426 1.00 35.62 114 ILE A O 1
ATOM 932 N N . LYS A 1 115 ? 2.062 16.691 -7.938 1.00 35.31 115 LYS A N 1
ATOM 933 C CA . LYS A 1 115 ? 2.946 17.277 -6.908 1.00 35.31 115 LYS A CA 1
ATOM 934 C C . LYS A 1 115 ? 2.117 18.005 -5.853 1.00 35.31 115 LYS A C 1
ATOM 936 O O . LYS A 1 115 ? 1.853 19.194 -5.993 1.00 35.31 115 LYS A O 1
ATOM 941 N N . LYS A 1 116 ? 1.751 17.292 -4.786 1.00 38.12 116 LYS A N 1
ATOM 942 C CA . LYS A 1 116 ? 1.580 17.814 -3.416 1.00 38.12 116 LYS A CA 1
ATOM 943 C C . LYS A 1 116 ? 1.049 16.697 -2.534 1.00 38.12 116 LYS A C 1
ATOM 945 O O . LYS A 1 116 ? -0.146 16.443 -2.527 1.00 38.12 116 LYS A O 1
ATOM 950 N N . LEU A 1 117 ? 1.922 16.052 -1.771 1.00 38.50 117 LEU A N 1
ATOM 951 C CA . LEU A 1 117 ? 1.472 15.111 -0.760 1.00 38.50 117 LEU A CA 1
ATOM 952 C C . LEU A 1 117 ? 2.310 15.233 0.511 1.00 38.50 117 LEU A C 1
ATOM 954 O O . LEU A 1 117 ? 3.535 15.168 0.473 1.00 38.50 117 LEU A O 1
ATOM 958 N N . ILE A 1 118 ? 1.575 15.354 1.617 1.00 44.56 118 ILE A N 1
ATOM 959 C CA . ILE A 1 118 ? 1.959 14.980 2.974 1.00 44.56 118 ILE A CA 1
ATOM 960 C C . ILE A 1 118 ? 2.919 15.951 3.693 1.00 44.56 118 ILE A C 1
ATOM 962 O O . ILE A 1 118 ? 4.144 15.857 3.658 1.00 44.56 118 ILE A O 1
ATOM 966 N N . GLN A 1 119 ? 2.319 16.860 4.464 1.00 43.44 119 GLN A N 1
ATOM 967 C CA . GLN A 1 119 ? 2.999 17.678 5.467 1.00 43.44 119 GLN A CA 1
ATOM 968 C C . GLN A 1 119 ? 2.931 16.962 6.834 1.00 43.44 119 GLN A C 1
ATOM 970 O O . GLN A 1 119 ? 2.232 17.407 7.737 1.00 43.44 119 GLN A O 1
ATOM 975 N N . ILE A 1 120 ? 3.610 15.815 6.980 1.00 58.97 120 ILE A N 1
ATOM 976 C CA . ILE A 1 120 ? 3.829 15.192 8.305 1.00 58.97 120 ILE A CA 1
ATOM 977 C C . ILE A 1 120 ? 4.868 16.024 9.064 1.00 58.97 120 ILE A C 1
ATOM 979 O O . ILE A 1 120 ? 5.826 16.514 8.460 1.00 58.97 120 ILE A O 1
ATOM 983 N N . SER A 1 121 ? 4.704 16.146 10.384 1.00 70.25 121 SER A N 1
ATOM 984 C CA . SER A 1 121 ? 5.626 16.803 11.324 1.00 70.25 121 SER A CA 1
ATOM 985 C C . SER A 1 121 ? 6.941 16.036 11.554 1.00 70.25 121 SER A C 1
ATOM 987 O O . SER A 1 121 ? 7.464 16.023 12.664 1.00 70.25 121 SER A O 1
ATOM 989 N N . LEU A 1 122 ? 7.459 15.362 10.532 1.00 79.56 122 LEU A N 1
ATOM 990 C CA . LEU A 1 122 ? 8.790 14.764 10.550 1.00 79.56 122 LEU A CA 1
ATOM 991 C C . LEU A 1 122 ? 9.794 15.757 9.964 1.00 79.56 122 LEU A C 1
ATOM 993 O O . LEU A 1 122 ? 9.440 16.605 9.133 1.00 79.56 122 LEU A O 1
ATOM 997 N N . ASP A 1 123 ? 11.060 15.632 10.357 1.00 88.38 123 ASP A N 1
ATOM 998 C CA . ASP A 1 123 ? 12.124 16.408 9.730 1.00 88.38 123 ASP A CA 1
ATOM 999 C C . ASP A 1 123 ? 12.192 16.125 8.215 1.00 88.38 123 ASP A C 1
ATOM 1001 O O . ASP A 1 123 ? 11.740 15.091 7.711 1.00 88.38 123 ASP A O 1
ATOM 1005 N N . LYS A 1 124 ? 12.683 17.092 7.436 1.00 87.44 124 LYS A N 1
ATOM 1006 C CA . LYS A 1 124 ? 12.813 16.943 5.979 1.00 87.44 124 LYS A CA 1
ATOM 1007 C C . LYS A 1 124 ? 13.695 15.748 5.603 1.00 87.44 124 LYS A C 1
ATOM 1009 O O . LYS A 1 124 ? 13.370 15.071 4.628 1.00 87.44 124 LYS A O 1
ATOM 1014 N N . TYR A 1 125 ? 14.759 15.490 6.361 1.00 90.19 125 TYR A N 1
ATOM 1015 C CA . TYR A 1 125 ? 15.668 14.377 6.126 1.00 90.19 125 TYR A CA 1
ATOM 1016 C C . TYR A 1 125 ? 14.953 13.033 6.289 1.00 90.19 125 TYR A C 1
ATOM 1018 O O . TYR A 1 125 ? 14.823 12.301 5.310 1.00 90.19 125 TYR A O 1
ATOM 1026 N N . ASP A 1 126 ? 14.385 12.758 7.468 1.00 86.81 126 ASP A N 1
ATOM 1027 C CA . ASP A 1 126 ? 13.701 11.487 7.755 1.00 86.81 126 ASP A CA 1
ATOM 1028 C C . ASP A 1 126 ? 12.541 11.224 6.789 1.00 86.81 126 ASP A C 1
ATOM 1030 O O . ASP A 1 126 ? 12.368 10.100 6.322 1.00 86.81 126 ASP A O 1
ATOM 1034 N N . ARG A 1 127 ? 11.782 12.263 6.410 1.00 85.19 127 ARG A N 1
ATOM 1035 C CA . ARG A 1 127 ? 10.734 12.138 5.381 1.00 85.19 127 ARG A CA 1
ATOM 1036 C C . ARG A 1 127 ? 11.291 11.698 4.039 1.00 85.19 127 ARG A C 1
ATOM 1038 O O . ARG A 1 127 ? 10.695 10.848 3.390 1.00 85.19 127 ARG A O 1
ATOM 1045 N N . SER A 1 128 ? 12.402 12.292 3.608 1.00 84.44 128 SER A N 1
ATOM 1046 C CA . SER A 1 128 ? 13.038 11.932 2.342 1.00 84.44 128 SER A CA 1
ATOM 1047 C C . SER A 1 128 ? 13.554 10.497 2.377 1.00 84.44 128 SER A C 1
ATOM 1049 O O . SER A 1 128 ? 13.380 9.769 1.402 1.00 84.44 128 SER A O 1
ATOM 1051 N N . VAL A 1 129 ? 14.162 10.090 3.495 1.00 86.81 129 VAL A N 1
ATOM 1052 C CA . VAL A 1 129 ? 14.668 8.727 3.686 1.00 86.81 129 VAL A CA 1
ATOM 1053 C C . VAL A 1 129 ? 13.518 7.722 3.668 1.00 86.81 129 VAL A C 1
ATOM 1055 O O . VAL A 1 129 ? 13.588 6.768 2.900 1.00 86.81 129 VAL A O 1
ATOM 1058 N N . LEU A 1 130 ? 12.444 7.963 4.430 1.00 86.31 130 LEU A N 1
ATOM 1059 C CA . LEU A 1 130 ? 11.252 7.106 4.463 1.00 86.31 130 LEU A CA 1
ATOM 1060 C C . LEU A 1 130 ? 10.550 7.018 3.113 1.00 86.31 130 LEU A C 1
ATOM 1062 O O . LEU A 1 130 ? 10.183 5.932 2.672 1.00 86.31 130 LEU A O 1
ATOM 1066 N N . LEU A 1 131 ? 10.368 8.152 2.435 1.00 84.31 131 LEU A N 1
ATOM 1067 C CA . LEU A 1 131 ? 9.724 8.168 1.129 1.00 84.31 131 LEU A CA 1
ATOM 1068 C C . LEU A 1 131 ? 10.546 7.348 0.141 1.00 84.31 131 LEU A C 1
ATOM 1070 O O . LEU A 1 131 ? 10.013 6.442 -0.482 1.00 84.31 131 LEU A O 1
ATOM 1074 N N . HIS A 1 132 ? 11.853 7.586 0.054 1.00 82.94 132 HIS A N 1
ATOM 1075 C CA . HIS A 1 132 ? 12.719 6.807 -0.826 1.00 82.94 132 HIS A CA 1
ATOM 1076 C C . HIS A 1 132 ? 12.782 5.324 -0.427 1.00 82.94 132 HIS A C 1
ATOM 1078 O O . HIS A 1 132 ? 12.953 4.454 -1.283 1.00 82.94 132 HIS A O 1
ATOM 1084 N N . SER A 1 133 ? 12.655 5.010 0.866 1.00 84.62 133 SER A N 1
ATOM 1085 C CA . SER A 1 133 ? 12.773 3.641 1.351 1.00 84.62 133 SER A CA 1
ATOM 1086 C C . SER A 1 133 ? 11.525 2.795 1.153 1.00 84.62 133 SER A C 1
ATOM 1088 O O . SER A 1 133 ? 11.650 1.608 0.868 1.00 84.62 133 SER A O 1
ATOM 1090 N N . THR A 1 134 ? 10.352 3.409 1.249 1.00 87.75 134 THR A N 1
ATOM 1091 C CA . THR A 1 134 ? 9.051 2.731 1.198 1.00 87.75 134 THR A CA 1
ATOM 1092 C C . THR A 1 134 ? 8.335 2.925 -0.138 1.00 87.75 134 THR A C 1
ATOM 1094 O O . THR A 1 134 ? 7.329 2.258 -0.395 1.00 87.75 134 THR A O 1
ATOM 1097 N N . PHE A 1 135 ? 8.843 3.801 -1.019 1.00 87.38 135 PHE A N 1
ATOM 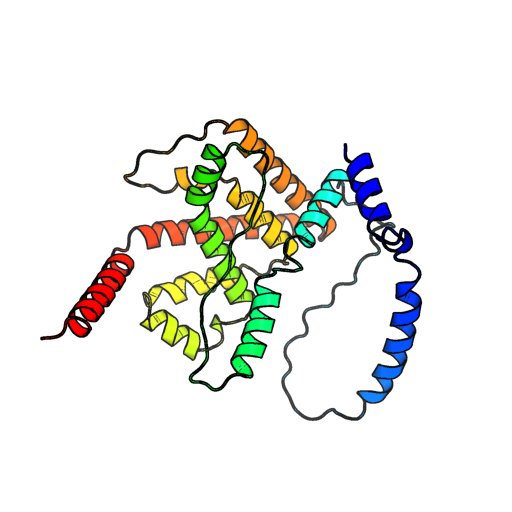1098 C CA . PHE A 1 135 ? 8.226 4.101 -2.315 1.00 87.38 135 PHE A CA 1
ATOM 1099 C C . PHE A 1 135 ? 7.997 2.844 -3.149 1.00 87.38 135 PHE A C 1
ATOM 1101 O O . PHE A 1 135 ? 6.904 2.654 -3.667 1.00 87.38 135 PHE A O 1
ATOM 1108 N N . THR A 1 136 ? 8.985 1.951 -3.242 1.00 86.75 136 THR A N 1
ATOM 1109 C CA . THR A 1 136 ? 8.846 0.724 -4.034 1.00 86.75 136 THR A CA 1
ATOM 1110 C C . THR A 1 136 ? 7.704 -0.148 -3.510 1.00 86.75 136 THR A C 1
ATOM 1112 O O . THR A 1 136 ? 6.830 -0.519 -4.291 1.00 86.75 136 THR A O 1
ATOM 1115 N N . HIS A 1 137 ? 7.645 -0.426 -2.203 1.00 89.50 137 HIS A N 1
ATOM 1116 C CA . HIS A 1 137 ? 6.574 -1.234 -1.599 1.00 89.50 137 HIS A CA 1
ATOM 1117 C C . HIS A 1 137 ? 5.202 -0.582 -1.746 1.00 89.50 137 HIS A C 1
ATOM 1119 O O . HIS A 1 137 ? 4.253 -1.233 -2.180 1.00 89.50 137 HIS A O 1
ATOM 1125 N N . THR A 1 138 ? 5.096 0.709 -1.430 1.00 90.06 138 THR A N 1
ATOM 1126 C CA . THR A 1 138 ? 3.830 1.453 -1.523 1.00 90.06 138 THR A CA 1
ATOM 1127 C C . THR A 1 138 ? 3.342 1.575 -2.968 1.00 90.06 138 THR A C 1
ATOM 1129 O O . THR A 1 138 ? 2.145 1.416 -3.214 1.00 90.06 138 THR A O 1
ATOM 1132 N N . ALA A 1 139 ? 4.242 1.772 -3.936 1.00 87.62 139 ALA A N 1
ATOM 1133 C CA . ALA A 1 139 ? 3.917 1.803 -5.359 1.00 87.62 139 ALA A CA 1
ATOM 1134 C C . ALA A 1 139 ? 3.444 0.435 -5.867 1.00 87.62 139 ALA A C 1
ATOM 1136 O O . ALA A 1 139 ? 2.409 0.370 -6.528 1.00 87.62 139 ALA A O 1
ATOM 1137 N N . HIS A 1 140 ? 4.136 -0.656 -5.518 1.00 89.81 140 HIS A N 1
ATOM 1138 C CA . HIS A 1 140 ? 3.731 -2.008 -5.921 1.00 89.81 140 HIS A CA 1
ATOM 1139 C C . HIS A 1 140 ? 2.383 -2.399 -5.316 1.00 89.81 140 HIS A C 1
ATOM 1141 O O . HIS A 1 140 ? 1.520 -2.905 -6.035 1.00 89.81 140 HIS A O 1
ATOM 1147 N N . LEU A 1 141 ? 2.169 -2.126 -4.026 1.00 92.62 141 LEU A N 1
ATOM 1148 C CA . LEU A 1 141 ? 0.886 -2.374 -3.371 1.00 92.62 141 LEU A CA 1
ATOM 1149 C C . LEU A 1 141 ? -0.238 -1.566 -4.033 1.00 92.62 141 LEU A C 1
ATOM 1151 O O . LEU A 1 141 ? -1.292 -2.114 -4.343 1.00 92.62 141 LEU A O 1
ATOM 1155 N N . SER A 1 142 ? -0.002 -0.276 -4.292 1.00 91.12 142 SER A N 1
ATOM 1156 C CA . SER A 1 142 ? -0.987 0.599 -4.940 1.00 91.12 142 SER A CA 1
ATOM 1157 C C . SER A 1 142 ? -1.311 0.135 -6.360 1.00 91.12 142 SER A C 1
ATOM 1159 O O . SER A 1 142 ? -2.481 0.081 -6.731 1.00 91.12 142 SER A O 1
ATOM 1161 N N . ALA A 1 143 ? -0.298 -0.244 -7.145 1.00 90.81 143 ALA A N 1
ATOM 1162 C CA . ALA A 1 143 ? -0.479 -0.758 -8.498 1.00 90.81 143 ALA A CA 1
ATOM 1163 C C . ALA A 1 143 ? -1.289 -2.061 -8.499 1.00 90.81 143 ALA A C 1
ATOM 1165 O O . ALA A 1 143 ? -2.271 -2.158 -9.229 1.00 90.81 143 ALA A O 1
ATOM 1166 N N . ASN A 1 144 ? -0.946 -3.022 -7.634 1.00 92.75 144 ASN A N 1
ATOM 1167 C CA . ASN A 1 144 ? -1.696 -4.274 -7.499 1.00 92.75 144 ASN A CA 1
ATOM 1168 C C . ASN A 1 144 ? -3.141 -4.029 -7.049 1.00 92.75 144 ASN A C 1
ATOM 1170 O O . ASN A 1 144 ? -4.064 -4.647 -7.575 1.00 92.75 144 ASN A O 1
ATOM 1174 N N . PHE A 1 145 ? -3.362 -3.088 -6.128 1.00 93.25 145 PHE A N 1
ATOM 1175 C CA . PHE A 1 145 ? -4.707 -2.737 -5.681 1.00 93.25 145 PHE A CA 1
ATOM 1176 C C . PHE A 1 145 ? -5.544 -2.125 -6.809 1.00 93.25 145 PHE A C 1
ATOM 1178 O O . PHE A 1 145 ? -6.708 -2.487 -6.981 1.00 93.25 145 PHE A O 1
ATOM 1185 N N . ILE A 1 146 ? -4.955 -1.235 -7.613 1.00 89.94 146 ILE A N 1
ATOM 1186 C CA . ILE A 1 146 ? -5.614 -0.660 -8.792 1.00 89.94 146 ILE A CA 1
ATOM 1187 C C . ILE A 1 146 ? -5.922 -1.758 -9.809 1.00 89.94 146 ILE A C 1
ATOM 1189 O O . ILE A 1 146 ? -7.055 -1.833 -10.278 1.00 89.94 146 ILE A O 1
ATOM 1193 N N . ILE A 1 147 ? -4.956 -2.629 -10.117 1.00 90.69 147 ILE A N 1
ATOM 1194 C CA . ILE A 1 147 ? -5.125 -3.765 -11.032 1.00 90.69 147 ILE A CA 1
ATOM 1195 C C . ILE A 1 147 ? -6.292 -4.652 -10.588 1.00 90.69 147 ILE A C 1
ATOM 1197 O O . ILE A 1 147 ? -7.146 -4.990 -11.407 1.00 90.69 147 ILE A O 1
ATOM 1201 N N . TYR A 1 148 ? -6.372 -4.966 -9.293 1.00 93.06 148 TYR A N 1
ATOM 1202 C CA . TYR A 1 148 ? -7.481 -5.722 -8.721 1.00 93.06 148 TYR A CA 1
ATOM 1203 C C . TYR A 1 148 ? -8.817 -4.981 -8.868 1.00 93.06 148 TYR A C 1
ATOM 1205 O O . TYR A 1 148 ? -9.781 -5.532 -9.396 1.00 93.06 148 TYR A O 1
ATOM 1213 N N . LYS A 1 149 ? -8.901 -3.707 -8.460 1.00 90.81 149 LYS A N 1
ATOM 1214 C CA . LYS A 1 149 ? -10.162 -2.939 -8.523 1.00 90.81 149 LYS A CA 1
ATOM 1215 C C . LYS A 1 149 ? -10.668 -2.727 -9.946 1.00 90.81 149 LYS A C 1
ATOM 1217 O O . LYS A 1 149 ? -11.873 -2.711 -10.163 1.00 90.81 149 LYS A O 1
ATOM 1222 N N . THR A 1 150 ? -9.758 -2.585 -10.899 1.00 88.81 150 THR A N 1
ATOM 1223 C CA . THR A 1 150 ? -10.073 -2.403 -12.323 1.00 88.81 150 THR A CA 1
ATOM 1224 C C . THR A 1 150 ? -10.225 -3.723 -13.076 1.00 88.81 150 THR A C 1
ATOM 1226 O O . THR A 1 150 ? -10.633 -3.713 -14.236 1.00 88.81 150 THR A O 1
ATOM 1229 N N . GLN A 1 151 ? -9.915 -4.855 -12.430 1.00 89.75 151 GLN A N 1
ATOM 1230 C CA . GLN A 1 151 ? -9.943 -6.191 -13.025 1.00 89.75 151 GLN A CA 1
ATOM 1231 C C . GLN A 1 151 ? -9.082 -6.282 -14.301 1.00 89.75 151 GLN A C 1
ATOM 1233 O O . GLN A 1 151 ? -9.400 -7.034 -15.222 1.00 89.75 151 GLN A O 1
ATOM 1238 N N . LEU A 1 152 ? -7.982 -5.517 -14.372 1.00 88.69 152 LEU A N 1
ATOM 1239 C CA . LEU A 1 152 ? -7.145 -5.418 -15.579 1.00 88.69 152 LEU A CA 1
ATOM 1240 C C . LEU A 1 152 ? -6.569 -6.774 -16.016 1.00 88.69 152 LEU A C 1
ATOM 1242 O O . LEU A 1 152 ? -6.430 -7.035 -17.208 1.00 88.69 152 LEU A O 1
ATOM 1246 N N . LEU A 1 153 ? -6.309 -7.673 -15.065 1.00 91.25 153 LEU A N 1
ATOM 1247 C CA . LEU A 1 153 ? -5.810 -9.027 -15.333 1.00 91.25 153 LEU A CA 1
ATOM 1248 C C . LEU A 1 153 ? -6.857 -9.980 -15.929 1.00 91.25 153 LEU A C 1
ATOM 1250 O O . LEU A 1 153 ? -6.510 -11.095 -16.304 1.00 91.25 153 LEU A O 1
ATOM 1254 N N . ASN A 1 154 ? -8.118 -9.565 -16.059 1.00 89.62 154 ASN A N 1
ATOM 1255 C CA . ASN A 1 154 ? -9.129 -10.351 -16.770 1.00 89.62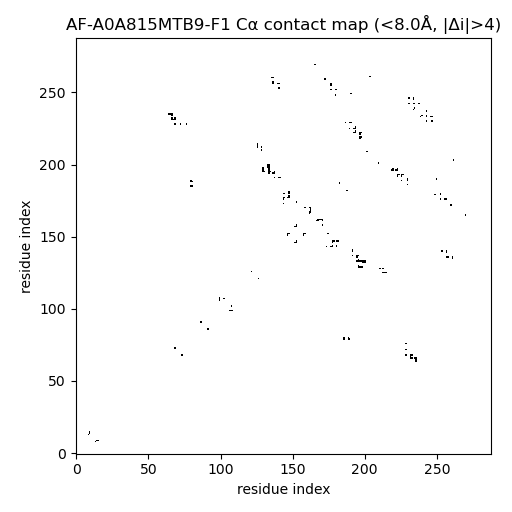 154 ASN A CA 1
ATOM 1256 C C . ASN A 1 154 ? -9.133 -10.070 -18.279 1.00 89.62 154 ASN A C 1
ATOM 1258 O O . ASN A 1 154 ? -9.849 -10.743 -19.018 1.00 89.62 154 ASN A O 1
ATOM 1262 N N . TYR A 1 155 ? -8.345 -9.097 -18.749 1.00 91.12 155 TYR A N 1
ATOM 1263 C CA . TYR A 1 155 ? -8.234 -8.756 -20.164 1.00 91.12 155 TYR A CA 1
ATOM 1264 C C . TYR A 1 155 ? -6.964 -9.381 -20.761 1.00 91.12 155 TYR A C 1
ATOM 1266 O O . TYR A 1 155 ? -5.862 -8.909 -20.465 1.00 91.12 155 TYR A O 1
ATOM 1274 N N . PRO A 1 156 ? -7.077 -10.384 -21.656 1.00 92.88 156 PRO A N 1
ATOM 1275 C CA . PRO A 1 156 ? -5.914 -11.031 -22.269 1.00 92.88 156 PRO A CA 1
ATOM 1276 C C . PRO A 1 156 ? -4.989 -10.044 -22.987 1.00 92.88 156 PRO A C 1
ATOM 1278 O O . PRO A 1 156 ? -3.775 -10.170 -22.913 1.00 92.88 156 PRO A O 1
ATOM 1281 N N . THR A 1 157 ? -5.544 -9.005 -23.619 1.00 91.44 157 THR A N 1
ATOM 1282 C CA . THR A 1 157 ? -4.754 -7.953 -24.276 1.00 91.44 157 THR A CA 1
ATOM 1283 C C . THR A 1 157 ? -3.860 -7.200 -23.294 1.00 91.44 157 THR A C 1
ATOM 1285 O O . THR A 1 157 ? -2.718 -6.902 -23.626 1.00 91.44 157 THR A O 1
ATOM 1288 N N . TYR A 1 158 ? -4.353 -6.902 -22.087 1.00 90.38 158 TYR A N 1
ATOM 1289 C CA . TYR A 1 158 ? -3.545 -6.251 -21.056 1.00 90.38 158 TYR A CA 1
ATOM 1290 C C . TYR A 1 158 ? -2.409 -7.170 -20.602 1.00 90.38 158 TYR A C 1
ATOM 1292 O O . TYR A 1 158 ? -1.266 -6.728 -20.561 1.00 90.38 158 TYR A O 1
ATOM 1300 N N . ILE A 1 159 ? -2.710 -8.450 -20.343 1.00 92.44 159 ILE A N 1
ATOM 1301 C CA . ILE A 1 159 ? -1.702 -9.462 -19.996 1.00 92.44 159 ILE A CA 1
ATOM 1302 C C . ILE A 1 159 ? -0.625 -9.540 -21.080 1.00 92.44 159 ILE A C 1
ATOM 1304 O O . ILE A 1 159 ? 0.542 -9.334 -20.771 1.00 92.44 159 ILE A O 1
ATOM 1308 N N . ASN A 1 160 ? -1.014 -9.726 -22.343 1.00 89.75 160 ASN A N 1
ATOM 1309 C CA . ASN A 1 160 ? -0.078 -9.846 -23.461 1.00 89.75 160 ASN A CA 1
ATOM 1310 C C . ASN A 1 160 ? 0.810 -8.600 -23.605 1.00 89.75 160 ASN A C 1
ATOM 1312 O O . ASN A 1 160 ? 2.004 -8.719 -23.863 1.00 89.75 160 ASN A O 1
ATOM 1316 N N . ILE A 1 161 ? 0.249 -7.397 -23.429 1.00 88.38 161 ILE A N 1
ATOM 1317 C CA . ILE A 1 161 ? 1.022 -6.147 -23.479 1.00 88.38 161 ILE A CA 1
ATOM 1318 C C . ILE A 1 161 ? 2.001 -6.070 -22.307 1.00 88.38 161 ILE A C 1
ATOM 1320 O O . ILE A 1 161 ? 3.155 -5.710 -22.512 1.00 88.38 161 ILE A O 1
ATOM 1324 N N . VAL A 1 162 ? 1.570 -6.399 -21.087 1.00 88.31 162 VAL A N 1
ATOM 1325 C CA . VAL A 1 162 ? 2.457 -6.387 -19.919 1.00 88.31 162 VAL A CA 1
ATOM 1326 C C . VAL A 1 162 ? 3.564 -7.423 -20.084 1.00 88.31 162 VAL A C 1
ATOM 1328 O O . VAL A 1 162 ? 4.717 -7.074 -19.884 1.00 88.31 162 VAL A O 1
ATOM 1331 N N . GLU A 1 163 ? 3.266 -8.649 -20.506 1.00 88.38 163 GLU A N 1
ATOM 1332 C CA . GLU A 1 163 ? 4.275 -9.691 -20.759 1.00 88.38 163 GLU A CA 1
ATOM 1333 C C . GLU A 1 163 ? 5.228 -9.340 -21.907 1.00 88.38 163 GLU A C 1
ATOM 1335 O O . GLU A 1 163 ? 6.374 -9.766 -21.885 1.00 88.38 163 GLU A O 1
ATOM 1340 N N . MET A 1 164 ? 4.782 -8.556 -22.893 1.00 85.75 164 MET A N 1
ATOM 1341 C CA . MET A 1 164 ? 5.634 -8.053 -23.974 1.00 85.75 164 MET A CA 1
ATOM 1342 C C . MET A 1 164 ? 6.541 -6.904 -23.510 1.00 85.75 164 MET A C 1
ATOM 1344 O O . MET A 1 164 ? 7.692 -6.818 -23.927 1.00 85.75 164 MET A O 1
ATOM 1348 N N . LEU A 1 165 ? 6.017 -5.990 -22.687 1.00 83.31 165 LEU A N 1
ATOM 1349 C CA . LEU A 1 165 ? 6.758 -4.828 -22.177 1.00 83.31 165 LEU A CA 1
ATOM 1350 C C . LEU A 1 165 ? 7.642 -5.165 -20.971 1.00 83.31 165 LEU A C 1
ATOM 1352 O O . LEU A 1 165 ? 8.528 -4.389 -20.616 1.00 83.31 165 LEU A O 1
ATOM 1356 N N . THR A 1 166 ? 7.357 -6.277 -20.299 1.00 84.44 166 THR A N 1
ATOM 1357 C CA . THR A 1 166 ? 8.018 -6.704 -19.066 1.00 84.44 166 THR A CA 1
ATOM 1358 C C . THR A 1 166 ? 8.441 -8.170 -19.156 1.00 84.44 166 THR A C 1
ATOM 1360 O O . THR A 1 166 ? 8.443 -8.761 -20.228 1.00 84.44 166 THR A O 1
ATOM 1363 N N . HIS A 1 167 ? 8.839 -8.782 -18.043 1.00 82.12 167 HIS A N 1
ATOM 1364 C CA . HIS A 1 167 ? 9.168 -10.201 -18.019 1.00 82.12 167 HIS A CA 1
ATOM 1365 C C . HIS A 1 167 ? 7.885 -11.067 -18.003 1.00 82.12 167 HIS A C 1
ATOM 1367 O O . HIS A 1 167 ? 7.012 -10.799 -17.175 1.00 82.12 167 HIS A O 1
ATOM 1373 N N . PRO A 1 168 ? 7.775 -12.159 -18.791 1.00 81.12 168 PRO A N 1
ATOM 1374 C CA . PRO A 1 168 ? 6.587 -13.032 -18.804 1.00 81.12 168 PRO A CA 1
ATOM 1375 C C . PRO A 1 168 ? 6.200 -13.584 -17.420 1.00 81.12 168 PRO A C 1
ATOM 1377 O O . PRO A 1 168 ? 5.031 -13.726 -17.072 1.00 81.12 168 PRO A O 1
ATOM 1380 N N . GLY A 1 169 ? 7.194 -13.827 -16.561 1.00 83.38 169 GLY A N 1
ATOM 1381 C CA . GLY A 1 169 ? 6.962 -14.251 -15.175 1.00 83.38 169 GLY A CA 1
ATOM 1382 C C . GLY A 1 169 ? 6.303 -13.191 -14.276 1.00 83.38 169 GLY A C 1
ATOM 1383 O O . GLY A 1 169 ? 5.778 -13.544 -13.220 1.00 83.38 169 GLY A O 1
ATOM 1384 N N . LEU A 1 170 ? 6.298 -11.910 -14.668 1.00 84.94 170 LEU A N 1
ATOM 1385 C CA . LEU A 1 170 ? 5.765 -10.822 -13.846 1.00 84.94 170 LEU A CA 1
ATOM 1386 C C . LEU A 1 170 ? 4.251 -10.934 -13.678 1.00 84.94 170 LEU A C 1
ATOM 1388 O O . LEU A 1 170 ? 3.759 -10.788 -12.560 1.00 84.94 170 LEU A O 1
ATOM 1392 N N . VAL A 1 171 ? 3.507 -11.228 -14.748 1.00 88.69 171 VAL A N 1
ATOM 1393 C CA . VAL A 1 171 ? 2.047 -11.392 -14.661 1.00 88.69 171 VAL A CA 1
ATOM 1394 C C . VAL A 1 171 ? 1.696 -12.574 -13.761 1.00 88.69 171 VAL A C 1
ATOM 1396 O O . VAL A 1 171 ? 0.844 -12.442 -12.879 1.00 88.69 171 VAL A O 1
ATOM 1399 N N . SER A 1 172 ? 2.414 -13.689 -13.916 1.00 87.50 172 SER A N 1
ATOM 1400 C CA . SER A 1 172 ? 2.237 -14.884 -13.082 1.00 87.50 172 SER A CA 1
ATOM 1401 C C . SER A 1 172 ? 2.509 -14.613 -11.597 1.00 87.50 172 SER A C 1
ATOM 1403 O O . SER A 1 172 ? 1.819 -15.162 -10.744 1.00 87.50 172 SER A O 1
ATOM 1405 N N . ALA A 1 173 ? 3.467 -13.737 -11.274 1.00 86.62 173 ALA A N 1
ATOM 1406 C CA . ALA A 1 173 ? 3.753 -13.327 -9.897 1.00 86.62 173 ALA A CA 1
ATOM 1407 C C . ALA A 1 173 ? 2.763 -12.275 -9.357 1.00 86.62 173 ALA A C 1
ATOM 1409 O O . ALA A 1 173 ? 2.423 -12.288 -8.177 1.00 86.62 173 ALA A O 1
ATOM 1410 N N . THR A 1 174 ? 2.284 -11.371 -10.215 1.00 89.56 174 THR A N 1
ATOM 1411 C CA . THR A 1 174 ? 1.428 -10.233 -9.835 1.00 89.56 174 THR A CA 1
ATOM 1412 C C . THR A 1 174 ? -0.015 -10.671 -9.602 1.00 89.56 174 THR A C 1
ATOM 1414 O O . THR A 1 174 ? -0.659 -10.199 -8.669 1.00 89.56 174 THR A O 1
ATOM 1417 N N . LYS A 1 175 ? -0.535 -11.602 -10.410 1.00 91.38 175 LYS A N 1
ATOM 1418 C CA . LYS A 1 175 ? -1.938 -12.026 -10.326 1.00 91.38 175 LYS A CA 1
ATOM 1419 C C . LYS A 1 175 ? -2.337 -12.573 -8.947 1.00 91.38 175 LYS A C 1
ATOM 1421 O O . LYS A 1 175 ? -3.290 -12.041 -8.383 1.00 91.38 175 LYS A O 1
ATOM 1426 N N . PRO A 1 176 ? -1.596 -13.517 -8.332 1.00 91.75 176 PRO A N 1
ATOM 1427 C CA . PRO A 1 176 ? -1.933 -14.006 -6.995 1.00 91.75 176 PRO A CA 1
ATOM 1428 C C . PRO A 1 176 ? -1.899 -12.918 -5.915 1.00 91.75 176 PRO A C 1
ATOM 1430 O O . PRO A 1 176 ? -2.636 -13.013 -4.938 1.00 91.75 176 PRO A O 1
ATOM 1433 N N . ILE A 1 177 ? -1.045 -11.900 -6.070 1.00 91.88 177 ILE A N 1
ATOM 1434 C CA . ILE A 1 177 ? -0.955 -10.767 -5.139 1.00 91.88 177 ILE A CA 1
ATOM 1435 C C . ILE A 1 177 ? -2.179 -9.865 -5.299 1.00 91.88 177 ILE A C 1
ATOM 1437 O O . ILE A 1 177 ? -2.811 -9.507 -4.306 1.00 91.88 177 ILE A O 1
ATOM 1441 N N . ALA A 1 178 ? -2.532 -9.519 -6.538 1.00 93.31 178 ALA A N 1
ATOM 1442 C CA . ALA A 1 178 ? -3.703 -8.707 -6.839 1.00 93.31 178 ALA A CA 1
ATOM 1443 C C . ALA A 1 178 ? -4.996 -9.380 -6.349 1.00 93.31 178 ALA A C 1
ATOM 1445 O O . ALA A 1 178 ? -5.811 -8.726 -5.705 1.00 93.31 178 ALA A O 1
ATOM 1446 N N . ASP A 1 179 ? -5.149 -10.689 -6.560 1.00 91.00 179 ASP A N 1
ATOM 1447 C CA . ASP A 1 179 ? -6.333 -11.447 -6.133 1.00 91.00 179 ASP A CA 1
ATOM 1448 C C . ASP A 1 179 ? -6.501 -11.483 -4.597 1.00 91.00 179 ASP A C 1
ATOM 1450 O O . ASP A 1 179 ? -7.613 -11.637 -4.091 1.00 91.00 179 ASP A O 1
ATOM 1454 N N . GLN A 1 180 ? -5.419 -11.275 -3.833 1.00 90.56 180 GLN A N 1
ATOM 1455 C CA . GLN A 1 180 ? -5.456 -11.161 -2.368 1.00 90.56 180 GLN A CA 1
ATOM 1456 C C . GLN A 1 180 ? -5.858 -9.761 -1.870 1.00 90.56 180 GLN A C 1
ATOM 1458 O O . GLN A 1 180 ? -6.129 -9.590 -0.683 1.00 90.56 180 GLN A O 1
ATOM 1463 N N . LEU A 1 181 ? -5.938 -8.751 -2.743 1.00 90.69 181 LEU A N 1
ATOM 1464 C CA . LEU A 1 181 ? -6.220 -7.356 -2.376 1.00 90.69 181 LEU A CA 1
ATOM 1465 C C . LEU A 1 181 ? -7.716 -7.015 -2.376 1.00 90.69 181 LEU A C 1
ATOM 1467 O O . LEU A 1 181 ? -8.140 -5.940 -2.808 1.00 90.69 181 LEU A O 1
ATOM 1471 N N . TYR A 1 182 ? -8.531 -7.902 -1.810 1.00 91.62 182 TYR A N 1
ATOM 1472 C CA . TYR A 1 182 ? -9.985 -7.741 -1.734 1.00 91.62 182 TYR A CA 1
ATOM 1473 C C . TYR A 1 182 ? -10.459 -6.695 -0.706 1.00 91.62 182 TYR A C 1
ATOM 1475 O O . TYR A 1 182 ? -11.661 -6.505 -0.510 1.00 91.62 182 TYR A O 1
ATOM 1483 N N . PHE A 1 183 ? -9.529 -5.975 -0.080 1.00 92.94 183 PHE A N 1
ATOM 1484 C CA . PHE A 1 183 ? -9.791 -4.996 0.967 1.00 92.94 183 PHE A CA 1
ATOM 1485 C C . PHE A 1 183 ? -10.610 -3.787 0.483 1.00 92.94 183 PHE A C 1
ATOM 1487 O O . PHE A 1 183 ? -10.629 -3.407 -0.701 1.00 92.94 183 PHE A O 1
ATOM 1494 N N . ASP A 1 184 ? -11.304 -3.154 1.431 1.00 91.56 184 ASP A N 1
ATOM 1495 C CA . ASP A 1 184 ? -11.925 -1.858 1.189 1.00 91.56 184 ASP A CA 1
ATOM 1496 C C . ASP A 1 184 ? -10.864 -0.747 1.084 1.00 91.56 184 ASP A C 1
ATOM 1498 O O . ASP A 1 184 ? -9.699 -0.905 1.457 1.00 91.56 184 ASP A O 1
ATOM 1502 N N . MET A 1 185 ? -11.266 0.393 0.526 1.00 89.81 185 MET A N 1
ATOM 1503 C CA . MET A 1 185 ? -10.348 1.502 0.276 1.00 89.81 185 MET A CA 1
ATOM 1504 C C . MET A 1 185 ? -9.780 2.110 1.567 1.00 89.81 185 MET A C 1
ATOM 1506 O O . MET A 1 185 ? -8.652 2.594 1.552 1.00 89.81 185 MET A O 1
ATOM 1510 N N . ILE A 1 186 ? -10.525 2.093 2.675 1.00 91.00 186 ILE A N 1
ATOM 1511 C CA . ILE A 1 186 ? -10.077 2.672 3.947 1.00 91.00 186 ILE A CA 1
ATOM 1512 C C . ILE A 1 186 ? -8.974 1.799 4.546 1.00 91.00 186 ILE A C 1
ATOM 1514 O O . ILE A 1 186 ? -7.922 2.325 4.907 1.00 91.00 186 ILE A O 1
ATOM 1518 N N . ILE A 1 187 ? -9.169 0.477 4.563 1.00 94.88 187 ILE A N 1
ATOM 1519 C CA . ILE A 1 187 ? -8.154 -0.497 4.990 1.00 94.88 187 ILE A CA 1
ATOM 1520 C C . ILE A 1 187 ? -6.884 -0.320 4.162 1.00 94.88 187 ILE A C 1
ATOM 1522 O O . ILE A 1 187 ? -5.792 -0.246 4.719 1.00 94.88 187 ILE A O 1
ATOM 1526 N N . MET A 1 188 ? -7.014 -0.169 2.842 1.00 94.38 188 MET A N 1
ATOM 1527 C CA . MET A 1 188 ? -5.851 0.045 1.982 1.00 94.38 188 MET A CA 1
ATOM 1528 C C . MET A 1 188 ? -5.143 1.372 2.231 1.00 94.38 188 MET A C 1
ATOM 1530 O O . MET A 1 188 ? -3.914 1.398 2.254 1.00 94.38 188 MET A O 1
ATOM 1534 N N . LYS A 1 189 ? -5.878 2.469 2.451 1.00 91.12 189 LYS A N 1
ATOM 1535 C CA . LYS A 1 189 ? -5.273 3.759 2.818 1.00 91.12 189 LYS A CA 1
ATOM 1536 C C . LYS A 1 189 ? -4.511 3.642 4.139 1.00 91.12 189 LYS A C 1
ATOM 1538 O O . LYS A 1 189 ? -3.373 4.094 4.216 1.00 91.12 189 LYS A O 1
ATOM 1543 N N . LEU A 1 190 ? -5.105 3.009 5.152 1.00 93.94 190 LEU A N 1
ATOM 1544 C CA . LEU A 1 190 ? -4.454 2.765 6.442 1.00 93.94 190 LEU A CA 1
ATOM 1545 C C . LEU A 1 190 ? -3.184 1.932 6.272 1.00 93.94 190 LEU A C 1
ATOM 1547 O O . LEU A 1 190 ? -2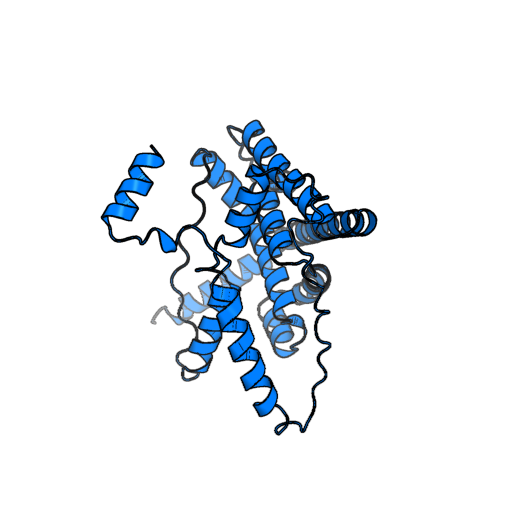.128 2.289 6.791 1.00 93.94 190 LEU A O 1
ATOM 1551 N N . PHE A 1 191 ? -3.268 0.868 5.478 1.00 94.75 191 PHE A N 1
ATOM 1552 C CA . PHE A 1 191 ? -2.144 -0.016 5.235 1.00 94.75 191 PHE A CA 1
ATOM 1553 C C . PHE A 1 191 ? -0.999 0.677 4.490 1.00 94.75 191 PHE A C 1
ATOM 1555 O O . PHE A 1 191 ? 0.159 0.552 4.881 1.00 94.75 191 PHE A O 1
ATOM 1562 N N . LEU A 1 192 ? -1.308 1.494 3.481 1.00 92.00 192 LEU A N 1
ATOM 1563 C CA . LEU A 1 192 ? -0.317 2.318 2.783 1.00 92.00 192 LEU A CA 1
ATOM 1564 C C . LEU A 1 192 ? 0.378 3.307 3.722 1.00 92.00 192 LEU A C 1
ATOM 1566 O O . LEU A 1 192 ? 1.583 3.523 3.593 1.00 92.00 192 LEU A O 1
ATOM 1570 N N . VAL A 1 193 ? -0.349 3.885 4.682 1.00 91.75 193 VAL A N 1
ATOM 1571 C CA . VAL A 1 193 ? 0.254 4.747 5.704 1.00 91.75 193 VAL A CA 1
ATOM 1572 C C . VAL A 1 193 ? 1.190 3.945 6.610 1.00 91.75 193 VAL A C 1
ATOM 1574 O O . VAL A 1 193 ? 2.333 4.357 6.783 1.00 91.75 193 VAL A O 1
ATOM 1577 N N . ILE A 1 194 ? 0.774 2.774 7.108 1.00 94.31 194 ILE A N 1
ATOM 1578 C CA . ILE A 1 194 ? 1.640 1.881 7.905 1.00 94.31 194 ILE A CA 1
ATOM 1579 C C . ILE A 1 194 ? 2.927 1.542 7.142 1.00 94.31 194 ILE A C 1
ATOM 1581 O O . ILE A 1 194 ? 4.016 1.576 7.719 1.00 94.31 194 ILE A O 1
ATOM 1585 N N . LEU A 1 195 ? 2.817 1.252 5.843 1.00 92.38 195 LEU A N 1
ATOM 1586 C CA . LEU A 1 195 ? 3.973 0.976 4.992 1.00 92.38 195 LEU A CA 1
ATOM 1587 C C . LEU A 1 195 ? 4.848 2.206 4.756 1.00 92.38 195 LEU A C 1
ATOM 1589 O O . LEU A 1 195 ? 6.061 2.062 4.718 1.00 92.38 195 LEU A O 1
ATOM 1593 N N . SER A 1 196 ? 4.270 3.404 4.656 1.00 90.06 196 SER A N 1
ATOM 1594 C CA . SER A 1 196 ? 5.024 4.655 4.465 1.00 90.06 196 SER A CA 1
ATOM 1595 C C . SER A 1 196 ? 5.932 4.999 5.654 1.00 90.06 196 SER A C 1
ATOM 1597 O O . SER A 1 196 ? 6.929 5.697 5.489 1.00 90.06 196 SER A O 1
ATOM 1599 N N . PHE A 1 197 ? 5.600 4.504 6.849 1.00 90.94 197 PHE A N 1
ATOM 1600 C CA . PHE A 1 197 ? 6.423 4.627 8.060 1.00 90.94 197 PHE A CA 1
ATOM 1601 C C . PHE A 1 197 ? 7.200 3.345 8.389 1.00 90.94 197 PHE A C 1
ATOM 1603 O O . PHE A 1 197 ? 7.771 3.222 9.469 1.00 90.94 197 PHE A O 1
ATOM 1610 N N . SER A 1 198 ? 7.225 2.382 7.468 1.00 90.38 198 SER A N 1
ATOM 1611 C CA . SER A 1 198 ? 7.867 1.095 7.685 1.00 90.38 198 SER A CA 1
ATOM 1612 C C . SER A 1 198 ? 9.381 1.148 7.500 1.00 90.38 198 SER A C 1
ATOM 1614 O O . SER A 1 198 ? 9.918 1.805 6.611 1.00 90.38 198 SER A O 1
ATOM 1616 N N . THR A 1 199 ? 10.075 0.363 8.315 1.00 85.69 199 THR A N 1
ATOM 1617 C CA . THR A 1 199 ? 11.523 0.137 8.268 1.00 85.69 199 THR A CA 1
ATOM 1618 C C . THR A 1 199 ? 11.901 -1.056 7.372 1.00 85.69 199 THR A C 1
ATOM 1620 O O . THR A 1 199 ? 13.035 -1.520 7.370 1.00 85.69 199 THR A O 1
ATOM 1623 N N . THR A 1 200 ? 10.975 -1.547 6.546 1.00 78.81 200 THR A N 1
ATOM 1624 C CA . THR A 1 200 ? 11.142 -2.759 5.715 1.00 78.81 200 THR A CA 1
ATOM 1625 C C . THR A 1 200 ? 12.230 -2.686 4.650 1.00 78.81 200 THR A C 1
ATOM 1627 O O . THR A 1 200 ? 12.690 -3.723 4.187 1.00 78.81 200 THR A O 1
ATOM 1630 N N . ARG A 1 201 ? 12.741 -1.502 4.293 1.00 72.50 201 ARG A N 1
ATOM 1631 C CA . ARG A 1 201 ? 13.951 -1.427 3.455 1.00 72.50 201 ARG A CA 1
ATOM 1632 C C . ARG A 1 201 ? 15.164 -2.069 4.129 1.00 72.50 201 ARG A C 1
ATOM 1634 O O . ARG A 1 201 ? 16.003 -2.609 3.420 1.00 72.50 201 ARG A O 1
ATOM 1641 N N . TYR A 1 202 ? 15.258 -2.061 5.461 1.00 66.44 202 TYR A N 1
ATOM 1642 C CA . TYR A 1 202 ? 16.378 -2.711 6.153 1.00 66.44 202 TYR A CA 1
ATOM 1643 C C . TYR A 1 202 ? 16.379 -4.240 5.992 1.00 66.44 202 TYR A C 1
ATOM 1645 O O . TYR A 1 202 ? 17.380 -4.866 6.323 1.00 66.44 202 TYR A O 1
ATOM 1653 N N . THR A 1 203 ? 15.301 -4.844 5.477 1.00 73.75 203 THR A N 1
ATOM 1654 C CA . THR A 1 203 ? 15.252 -6.285 5.186 1.00 73.75 203 THR A CA 1
ATOM 1655 C C . THR A 1 203 ? 15.561 -6.613 3.724 1.00 73.75 203 THR A C 1
ATOM 1657 O O . THR A 1 203 ? 15.732 -7.783 3.397 1.00 73.75 203 THR A O 1
ATOM 1660 N N . VAL A 1 204 ? 15.672 -5.610 2.843 1.00 77.00 204 VAL A N 1
ATOM 1661 C CA . VAL A 1 204 ? 16.138 -5.810 1.465 1.00 77.00 204 VAL A CA 1
ATOM 1662 C C . VAL A 1 204 ? 17.661 -5.722 1.463 1.00 77.00 204 VAL A C 1
ATOM 1664 O O . VAL A 1 204 ? 18.228 -4.653 1.702 1.00 77.00 204 VAL A O 1
ATOM 1667 N N . TYR A 1 205 ? 18.328 -6.844 1.189 1.00 74.00 205 TYR A N 1
ATOM 1668 C CA . TYR A 1 205 ? 19.777 -6.874 1.018 1.00 74.00 205 TYR A CA 1
ATOM 1669 C C . TYR A 1 205 ?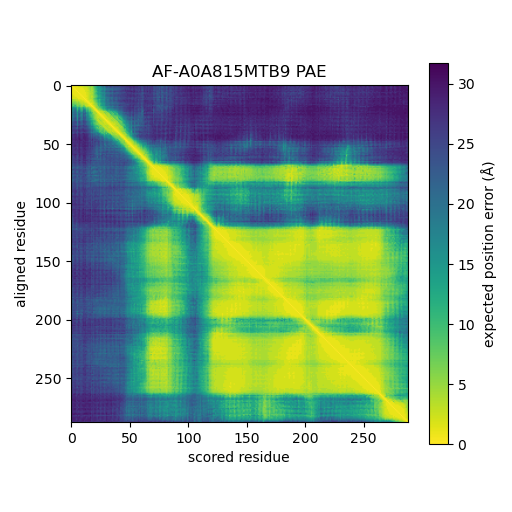 20.156 -5.983 -0.165 1.00 74.00 205 TYR A C 1
ATOM 1671 O O . TYR A 1 205 ? 19.841 -6.275 -1.313 1.00 74.00 205 TYR A O 1
ATOM 1679 N N . SER A 1 206 ? 20.807 -4.860 0.122 1.00 76.19 206 SER A N 1
ATOM 1680 C CA . SER A 1 206 ? 21.318 -3.952 -0.898 1.00 76.19 206 SER A CA 1
ATOM 1681 C C . SER A 1 206 ? 22.780 -3.653 -0.608 1.00 76.19 206 SER A C 1
ATOM 1683 O O . SER A 1 206 ? 23.180 -3.549 0.550 1.00 76.19 206 SER A O 1
ATOM 1685 N N . ASN A 1 207 ? 23.573 -3.478 -1.663 1.00 75.81 207 ASN A N 1
ATOM 1686 C CA . ASN A 1 207 ? 24.988 -3.113 -1.540 1.00 75.81 207 ASN A CA 1
ATOM 1687 C C . ASN A 1 207 ? 25.184 -1.662 -1.066 1.00 75.81 207 ASN A C 1
ATOM 1689 O O . ASN A 1 207 ? 26.308 -1.233 -0.815 1.00 75.81 207 ASN A O 1
ATOM 1693 N N . THR A 1 208 ? 24.103 -0.884 -0.960 1.00 76.69 208 THR A N 1
ATOM 1694 C CA . THR A 1 208 ? 24.153 0.475 -0.425 1.00 76.69 208 THR A CA 1
ATOM 1695 C C . THR A 1 208 ? 24.132 0.447 1.100 1.00 76.69 208 THR A C 1
ATOM 1697 O O . THR A 1 208 ? 23.289 -0.250 1.670 1.00 76.69 208 THR A O 1
ATOM 1700 N N . PRO A 1 209 ? 24.997 1.223 1.776 1.00 77.62 209 PRO A N 1
ATOM 1701 C CA . PRO A 1 209 ? 24.986 1.289 3.227 1.00 77.62 209 PRO A CA 1
ATOM 1702 C C . PRO A 1 209 ? 23.610 1.757 3.728 1.00 77.62 209 PRO A C 1
ATOM 1704 O O . PRO A 1 209 ? 22.976 2.608 3.091 1.00 77.62 209 PRO A O 1
ATOM 1707 N N . PRO A 1 210 ? 23.131 1.217 4.861 1.00 77.88 210 PRO A N 1
ATOM 1708 C CA . PRO A 1 210 ? 21.846 1.603 5.414 1.00 77.88 210 PRO A CA 1
ATOM 1709 C C . PRO A 1 210 ? 21.853 3.094 5.754 1.00 77.88 210 PRO A C 1
ATOM 1711 O O . PRO A 1 210 ? 22.720 3.588 6.475 1.00 77.88 210 PRO A O 1
ATOM 1714 N N . VAL A 1 211 ? 20.861 3.819 5.238 1.00 82.75 211 VAL A N 1
ATOM 1715 C CA . VAL A 1 211 ? 20.624 5.205 5.642 1.00 82.75 211 VAL A CA 1
ATOM 1716 C C . VAL A 1 211 ? 19.906 5.171 6.986 1.00 82.75 211 VAL A C 1
ATOM 1718 O O . VAL A 1 211 ? 18.818 4.604 7.099 1.00 82.75 211 VAL A O 1
ATOM 1721 N N . ASN A 1 212 ? 20.529 5.737 8.017 1.00 87.69 212 ASN A N 1
ATOM 1722 C CA . ASN A 1 212 ? 19.969 5.748 9.364 1.00 87.69 212 ASN A CA 1
ATOM 1723 C C . ASN A 1 212 ? 18.939 6.870 9.510 1.00 87.69 212 ASN A C 1
ATOM 1725 O O . ASN A 1 212 ? 19.188 8.011 9.127 1.00 87.69 212 ASN A O 1
ATOM 1729 N N . LEU A 1 213 ? 17.789 6.542 10.093 1.00 89.19 213 LEU A N 1
ATOM 1730 C CA . LEU A 1 213 ? 16.766 7.518 10.459 1.00 89.19 213 LEU A CA 1
ATOM 1731 C C . LEU A 1 213 ? 17.198 8.256 11.728 1.00 89.19 213 LEU A C 1
ATOM 1733 O O . LEU A 1 213 ? 17.596 7.622 12.707 1.00 89.19 213 LEU A O 1
ATOM 1737 N N . SER A 1 214 ? 17.091 9.583 11.728 1.00 91.56 214 SER A N 1
ATOM 1738 C CA . SER A 1 214 ? 17.496 10.406 12.872 1.00 91.56 214 SER A CA 1
ATOM 1739 C C . SER A 1 214 ? 16.541 10.260 14.060 1.00 91.56 214 SER A C 1
ATOM 1741 O O . SER A 1 214 ? 16.984 10.269 15.209 1.00 91.56 214 SER A O 1
ATOM 1743 N N . ASN A 1 215 ? 15.244 10.048 13.802 1.00 92.25 215 ASN A N 1
ATOM 1744 C CA . ASN A 1 215 ? 14.230 9.864 14.837 1.00 92.25 215 ASN A CA 1
ATOM 1745 C C . ASN A 1 215 ? 13.406 8.576 14.656 1.00 92.25 215 ASN A C 1
ATOM 1747 O O . ASN A 1 215 ? 12.179 8.597 14.542 1.00 92.25 215 ASN A O 1
ATOM 1751 N N . ILE A 1 216 ? 14.083 7.422 14.667 1.00 91.25 216 ILE A N 1
ATOM 1752 C CA . ILE A 1 216 ? 13.433 6.108 14.514 1.00 91.25 216 ILE A CA 1
ATOM 1753 C C . ILE A 1 216 ? 12.326 5.849 15.551 1.00 91.25 216 ILE A C 1
ATOM 1755 O O . ILE A 1 216 ? 11.303 5.261 15.216 1.00 91.25 216 ILE A O 1
ATOM 1759 N N . LYS A 1 217 ? 12.485 6.328 16.794 1.00 92.44 217 LYS A N 1
ATOM 1760 C CA . LYS A 1 217 ? 11.484 6.145 17.860 1.00 92.44 217 LYS A CA 1
ATOM 1761 C C . LYS A 1 217 ? 10.162 6.831 17.523 1.00 92.44 217 LYS A C 1
ATOM 1763 O O . LYS A 1 217 ? 9.106 6.236 17.710 1.00 92.44 217 LYS A O 1
ATOM 1768 N N . GLU A 1 218 ? 10.218 8.062 17.020 1.00 91.56 218 GLU A N 1
ATOM 1769 C CA . GLU A 1 218 ? 9.014 8.795 16.629 1.00 91.56 218 GLU A CA 1
ATOM 1770 C C . GLU A 1 218 ? 8.329 8.152 15.423 1.00 91.56 218 GLU A C 1
ATOM 1772 O O . GLU A 1 218 ? 7.107 8.044 15.391 1.00 91.56 218 GLU A O 1
ATOM 1777 N N . ILE A 1 219 ? 9.110 7.672 14.455 1.00 90.56 219 ILE A N 1
ATOM 1778 C CA . ILE A 1 219 ? 8.592 6.988 13.265 1.00 90.56 219 ILE A CA 1
ATOM 1779 C C . ILE A 1 219 ? 7.838 5.713 13.655 1.00 90.56 219 ILE A C 1
ATOM 1781 O O . ILE A 1 219 ? 6.708 5.521 13.208 1.00 90.56 219 ILE A O 1
ATOM 1785 N N . LEU A 1 220 ? 8.421 4.887 14.532 1.00 91.50 220 LEU A N 1
ATOM 1786 C CA . LEU A 1 220 ? 7.766 3.682 15.047 1.00 91.50 220 LEU A CA 1
ATOM 1787 C C . LEU A 1 220 ? 6.494 4.026 15.827 1.00 91.50 220 LEU A C 1
ATOM 1789 O O . LEU A 1 220 ? 5.458 3.418 15.594 1.00 91.50 220 LEU A O 1
ATOM 1793 N N . ARG A 1 221 ? 6.517 5.075 16.660 1.00 92.69 221 ARG A N 1
ATOM 1794 C CA . ARG A 1 221 ? 5.322 5.540 17.382 1.00 92.69 221 ARG A CA 1
ATOM 1795 C C . ARG A 1 221 ? 4.184 5.940 16.436 1.00 92.69 221 ARG A C 1
ATOM 1797 O O . ARG A 1 221 ? 3.019 5.629 16.696 1.00 92.69 221 ARG A O 1
ATOM 1804 N N . ILE A 1 222 ? 4.504 6.635 15.341 1.00 89.69 222 ILE A N 1
ATOM 1805 C CA . ILE A 1 222 ? 3.516 6.988 14.315 1.00 89.69 222 ILE A CA 1
ATOM 1806 C C . ILE A 1 222 ? 2.982 5.716 13.647 1.00 89.69 222 ILE A C 1
ATOM 1808 O O . ILE A 1 222 ? 1.768 5.575 13.504 1.00 89.69 222 ILE A O 1
ATOM 1812 N N . GLN A 1 223 ? 3.861 4.781 13.274 1.00 93.44 223 GLN A N 1
ATOM 1813 C CA . GLN A 1 223 ? 3.467 3.509 12.672 1.00 93.44 223 GLN A CA 1
ATOM 1814 C C . GLN A 1 223 ? 2.525 2.709 13.588 1.00 93.44 223 GLN A C 1
ATOM 1816 O O . GLN A 1 223 ? 1.449 2.311 13.141 1.00 93.44 223 GLN A O 1
ATOM 1821 N N . ASP A 1 224 ? 2.878 2.553 14.865 1.00 94.25 224 ASP A N 1
ATOM 1822 C CA . ASP A 1 224 ? 2.088 1.845 15.879 1.00 94.25 224 ASP A CA 1
ATOM 1823 C C . ASP A 1 224 ? 0.700 2.465 16.049 1.00 94.25 224 ASP A C 1
ATOM 1825 O O . ASP A 1 224 ? -0.302 1.753 16.113 1.00 94.25 224 ASP A O 1
ATOM 1829 N N . THR A 1 225 ? 0.618 3.800 16.022 1.00 92.06 225 THR A N 1
ATOM 1830 C CA . THR A 1 225 ? -0.664 4.517 16.066 1.00 92.06 225 THR A CA 1
ATOM 1831 C C . THR A 1 225 ? -1.569 4.101 14.901 1.00 92.06 225 THR A C 1
ATOM 1833 O O . THR A 1 225 ? -2.754 3.833 15.096 1.00 92.06 225 THR A O 1
ATOM 1836 N N . TYR A 1 226 ? -1.035 4.008 13.679 1.00 93.81 226 TYR A N 1
ATOM 1837 C CA . TYR A 1 226 ? -1.824 3.578 12.520 1.00 93.81 226 TYR A CA 1
ATOM 1838 C C . TYR A 1 226 ? -2.139 2.076 12.529 1.00 93.81 226 TYR A C 1
ATOM 1840 O O . TYR A 1 226 ? -3.218 1.695 12.068 1.00 93.81 226 TYR A O 1
ATOM 1848 N N . ILE A 1 227 ? -1.263 1.228 13.077 1.00 95.19 227 ILE A N 1
ATOM 1849 C CA . ILE A 1 227 ? -1.545 -0.203 13.291 1.00 95.19 227 ILE A CA 1
ATOM 1850 C C . ILE A 1 227 ? -2.722 -0.364 14.256 1.00 95.19 227 ILE A C 1
ATOM 1852 O O . ILE A 1 227 ? -3.676 -1.081 13.951 1.00 95.19 227 ILE A O 1
ATOM 1856 N N . GLU A 1 228 ? -2.706 0.353 15.378 1.00 94.44 228 GLU A N 1
ATOM 1857 C CA . GLU A 1 228 ? -3.782 0.318 16.365 1.00 94.44 228 GLU A CA 1
ATOM 1858 C C . GLU A 1 228 ? -5.113 0.796 15.768 1.00 94.44 228 GLU A C 1
ATOM 1860 O O . GLU A 1 228 ? -6.147 0.149 15.942 1.00 94.44 228 GLU A O 1
ATOM 1865 N N . ILE A 1 229 ? -5.093 1.901 15.017 1.00 92.44 229 ILE A N 1
ATOM 1866 C CA . ILE A 1 229 ? -6.281 2.422 14.328 1.00 92.44 229 ILE A CA 1
ATOM 1867 C C . ILE A 1 229 ? -6.803 1.420 13.300 1.00 92.44 229 ILE A C 1
ATOM 1869 O O . ILE A 1 229 ? -8.013 1.233 13.199 1.00 92.44 229 ILE A O 1
ATOM 1873 N N . THR A 1 230 ? -5.912 0.741 12.576 1.00 95.50 230 THR A N 1
ATOM 1874 C CA . THR A 1 230 ? -6.291 -0.316 11.630 1.00 95.50 230 THR A CA 1
ATOM 1875 C C . THR A 1 230 ? -6.976 -1.467 12.345 1.00 95.50 230 THR A C 1
ATOM 1877 O O . THR A 1 230 ? -8.059 -1.871 11.935 1.00 95.50 230 THR A O 1
ATOM 1880 N N . TRP A 1 231 ? -6.405 -1.953 13.447 1.00 96.31 231 TRP A N 1
ATOM 1881 C CA . TRP A 1 231 ? -7.004 -3.022 14.239 1.00 96.31 231 TRP A CA 1
ATOM 1882 C C . TRP A 1 231 ? -8.390 -2.643 14.775 1.00 96.31 231 TRP A C 1
ATOM 1884 O O . TRP A 1 231 ? -9.357 -3.382 14.584 1.00 96.31 231 TRP A O 1
ATOM 1894 N N . ARG A 1 232 ? -8.519 -1.458 15.381 1.00 92.56 232 ARG A N 1
ATOM 1895 C CA . ARG A 1 232 ? -9.803 -0.954 15.890 1.00 92.56 232 ARG A CA 1
ATOM 1896 C C . ARG A 1 232 ? -10.824 -0.748 14.765 1.00 92.56 232 ARG A C 1
ATOM 1898 O O . ARG A 1 232 ? -11.999 -1.045 14.959 1.00 92.56 232 ARG A O 1
ATOM 1905 N N . TYR A 1 233 ? -10.392 -0.287 13.589 1.00 93.00 233 TYR A N 1
ATOM 1906 C CA . TYR A 1 233 ? -11.254 -0.157 12.412 1.00 93.00 233 TYR A CA 1
ATOM 1907 C C . TYR A 1 233 ? -11.724 -1.522 11.888 1.00 93.00 233 TYR A C 1
ATOM 1909 O O . TYR A 1 233 ? -12.890 -1.660 11.523 1.00 93.00 233 TYR A O 1
ATOM 1917 N N . LEU A 1 234 ? -10.862 -2.544 11.891 1.00 94.25 234 LEU A N 1
ATOM 1918 C CA . LEU A 1 234 ? -11.255 -3.908 11.530 1.00 94.25 234 LEU A CA 1
ATOM 1919 C C . LEU A 1 234 ? -12.304 -4.456 12.501 1.00 94.25 234 LEU A C 1
ATOM 1921 O O . LEU A 1 234 ? -13.341 -4.908 12.033 1.00 94.25 234 LEU A O 1
ATOM 1925 N N . LEU A 1 235 ? -12.091 -4.323 13.816 1.00 92.75 235 LEU A N 1
ATOM 1926 C CA . LEU A 1 235 ? -13.070 -4.726 14.839 1.00 92.75 235 LEU A CA 1
ATOM 1927 C C . LEU A 1 235 ? -14.386 -3.944 14.759 1.00 92.75 235 LEU A C 1
ATOM 1929 O O . LEU A 1 235 ? -15.440 -4.450 15.127 1.00 92.75 235 LEU A O 1
ATOM 1933 N N . TYR A 1 236 ? -14.332 -2.695 14.303 1.00 89.56 236 TYR A N 1
ATOM 1934 C CA . TYR A 1 236 ? -15.529 -1.909 14.032 1.00 89.56 236 TYR A CA 1
ATOM 1935 C C . TYR A 1 236 ? -16.281 -2.427 12.798 1.00 89.56 236 TYR A C 1
ATOM 1937 O O . TYR A 1 236 ? -17.510 -2.505 12.791 1.00 89.56 236 TYR A O 1
ATOM 1945 N N . ARG A 1 237 ? -15.547 -2.749 11.729 1.00 91.38 237 ARG A N 1
ATOM 1946 C CA . ARG A 1 237 ? -16.115 -3.131 10.433 1.00 91.38 237 ARG A CA 1
ATOM 1947 C C . ARG A 1 237 ? -16.563 -4.593 10.387 1.00 91.38 237 ARG A C 1
ATOM 1949 O O . ARG A 1 237 ? -17.492 -4.915 9.646 1.00 91.38 237 ARG A O 1
ATOM 1956 N N . TYR A 1 238 ? -15.902 -5.457 11.147 1.00 91.50 238 TYR A N 1
ATOM 1957 C CA . TYR A 1 238 ? -16.048 -6.906 11.140 1.00 91.50 238 TYR A CA 1
ATOM 1958 C C . TYR A 1 238 ? -16.109 -7.454 12.571 1.00 91.50 238 TYR A C 1
ATOM 1960 O O . TYR A 1 238 ? -15.713 -6.795 13.521 1.00 91.50 238 TYR A O 1
ATOM 1968 N N . ASN A 1 239 ? -16.555 -8.700 12.740 1.00 88.81 239 ASN A N 1
ATOM 1969 C CA . ASN A 1 239 ? -16.417 -9.383 14.030 1.00 88.81 239 ASN A CA 1
ATOM 1970 C C . ASN A 1 239 ? -14.944 -9.750 14.317 1.00 88.81 239 ASN A C 1
ATOM 1972 O O . ASN A 1 239 ? -14.077 -9.625 13.446 1.00 88.81 239 ASN A O 1
ATOM 1976 N N . PHE A 1 240 ? -14.657 -10.199 15.542 1.00 91.69 240 PHE A N 1
ATOM 1977 C CA . PHE A 1 240 ? -13.297 -10.527 15.981 1.00 91.69 240 PHE A CA 1
ATOM 1978 C C . PHE A 1 240 ? -12.604 -11.531 15.046 1.00 91.69 240 PHE A C 1
ATOM 1980 O O . PHE A 1 240 ? -11.536 -11.230 14.516 1.00 91.69 240 PHE A O 1
ATOM 1987 N N . ASP A 1 241 ? -13.246 -12.667 14.762 1.00 95.44 241 ASP A N 1
ATOM 1988 C CA . ASP A 1 241 ? -12.668 -13.728 13.926 1.00 95.44 241 ASP A CA 1
ATOM 1989 C C . ASP A 1 241 ? -12.320 -13.220 12.523 1.00 95.44 241 ASP A C 1
ATOM 1991 O O . ASP A 1 241 ? -11.214 -13.426 12.017 1.00 95.44 241 ASP A O 1
ATOM 1995 N N . ARG A 1 242 ? -13.241 -12.482 11.895 1.00 94.75 242 ARG A N 1
ATOM 1996 C CA . ARG A 1 242 ? -13.021 -11.925 10.560 1.00 94.75 242 ARG A CA 1
ATOM 1997 C C . ARG A 1 242 ? -11.973 -10.815 10.566 1.00 94.75 242 ARG A C 1
ATOM 1999 O O . ARG A 1 242 ? -11.242 -10.689 9.587 1.00 94.75 242 ARG A O 1
ATOM 2006 N N . SER A 1 243 ? -11.858 -10.055 11.652 1.00 95.31 243 SER A N 1
ATOM 2007 C CA . SER A 1 243 ? -10.809 -9.044 11.828 1.00 95.31 243 SER A CA 1
ATOM 2008 C C . SER A 1 243 ? -9.422 -9.680 11.880 1.00 95.31 243 SER A C 1
ATOM 2010 O O . SER A 1 243 ? -8.509 -9.199 11.212 1.00 95.31 243 SER A O 1
ATOM 2012 N N . VAL A 1 244 ? -9.271 -10.795 12.606 1.00 95.81 244 VAL A N 1
ATOM 2013 C CA . VAL A 1 244 ? -8.016 -11.564 12.664 1.00 95.81 244 VAL A CA 1
ATOM 2014 C C . VAL A 1 244 ? -7.645 -12.117 11.288 1.00 95.81 244 VAL A C 1
ATOM 2016 O O . VAL A 1 244 ? -6.495 -11.978 10.865 1.00 95.81 244 VAL A O 1
ATOM 2019 N N . ILE A 1 245 ? -8.611 -12.693 10.562 1.00 95.94 245 ILE A N 1
ATOM 2020 C CA . ILE A 1 245 ? -8.396 -13.179 9.189 1.00 95.94 245 ILE A CA 1
ATOM 2021 C C . ILE A 1 245 ? -7.962 -12.024 8.282 1.00 95.94 245 ILE A C 1
ATOM 2023 O O . ILE A 1 245 ? -6.938 -12.122 7.612 1.00 95.94 245 ILE A O 1
ATOM 2027 N N . CYS A 1 246 ? -8.683 -10.901 8.311 1.00 95.56 246 CYS A N 1
ATOM 2028 C CA . CYS A 1 246 ? -8.378 -9.740 7.478 1.00 95.56 246 CYS A CA 1
ATOM 2029 C C . CYS A 1 246 ? -6.981 -9.170 7.767 1.00 95.56 246 CYS A C 1
ATOM 2031 O O . CYS A 1 246 ? -6.255 -8.827 6.836 1.00 95.56 246 CYS A O 1
ATOM 2033 N N . LEU A 1 247 ? -6.583 -9.081 9.040 1.00 95.69 247 LEU A N 1
ATOM 2034 C CA . LEU A 1 247 ? -5.246 -8.621 9.418 1.00 95.69 247 LEU A CA 1
ATOM 2035 C C . LEU A 1 247 ? -4.161 -9.606 8.960 1.00 95.69 247 LEU A C 1
ATOM 2037 O O . LEU A 1 247 ? -3.127 -9.188 8.442 1.00 95.69 247 LEU A O 1
ATOM 2041 N N . SER A 1 248 ? -4.411 -10.909 9.101 1.00 96.56 248 SER A N 1
ATOM 2042 C CA . SER A 1 248 ? -3.495 -11.957 8.634 1.00 96.56 248 SER A CA 1
ATOM 2043 C C . SER A 1 248 ? -3.303 -11.903 7.119 1.00 96.56 248 SER A C 1
ATOM 2045 O O . SER A 1 248 ? -2.185 -12.059 6.629 1.00 96.56 248 SER A O 1
ATOM 2047 N N . ASP A 1 249 ? -4.376 -11.634 6.378 1.00 95.00 249 ASP A N 1
ATOM 2048 C CA . ASP A 1 249 ? -4.336 -11.507 4.924 1.00 95.00 249 ASP A CA 1
ATOM 2049 C C . ASP A 1 249 ? -3.582 -10.243 4.484 1.00 95.00 249 ASP A C 1
ATOM 2051 O O . ASP A 1 249 ? -2.809 -10.310 3.529 1.00 95.00 249 ASP A O 1
ATOM 2055 N N . LEU A 1 250 ? -3.714 -9.121 5.207 1.00 94.19 250 LEU A N 1
ATOM 2056 C CA . LEU A 1 250 ? -2.895 -7.922 4.973 1.00 94.19 250 LEU A CA 1
ATOM 2057 C C . LEU A 1 250 ? -1.403 -8.224 5.147 1.00 94.19 250 LEU A C 1
ATOM 2059 O O . LEU A 1 250 ? -0.596 -7.876 4.285 1.00 94.19 250 LEU A O 1
ATOM 2063 N N . ILE A 1 251 ? -1.036 -8.908 6.235 1.00 94.50 251 ILE A N 1
ATOM 2064 C CA . ILE A 1 251 ? 0.357 -9.288 6.507 1.00 94.50 251 ILE A CA 1
ATOM 2065 C C . ILE A 1 251 ? 0.878 -10.224 5.411 1.00 94.50 251 ILE A C 1
ATOM 2067 O O . ILE A 1 251 ? 1.957 -9.984 4.870 1.00 94.50 251 ILE A O 1
ATOM 2071 N N . ARG A 1 252 ? 0.100 -11.247 5.028 1.00 94.50 252 ARG A N 1
ATOM 2072 C CA . ARG A 1 252 ? 0.472 -12.185 3.958 1.00 94.50 252 ARG A CA 1
ATOM 2073 C C . ARG A 1 252 ? 0.673 -11.467 2.625 1.00 94.50 252 ARG A C 1
ATOM 2075 O O . ARG A 1 252 ? 1.663 -11.725 1.945 1.00 94.50 252 ARG A O 1
ATOM 2082 N N . CYS A 1 253 ? -0.214 -10.531 2.291 1.00 92.81 253 CYS A N 1
ATOM 2083 C CA . CYS A 1 253 ? -0.095 -9.707 1.095 1.00 92.81 253 CYS A CA 1
ATOM 2084 C C . CYS A 1 253 ? 1.192 -8.867 1.114 1.00 92.81 253 CYS A C 1
ATOM 2086 O O . CYS A 1 253 ? 1.926 -8.831 0.126 1.00 92.81 253 CYS A O 1
ATOM 2088 N N . PHE A 1 254 ? 1.521 -8.246 2.252 1.00 92.25 254 PHE A N 1
ATOM 2089 C CA . PHE A 1 254 ? 2.778 -7.514 2.394 1.00 92.25 254 PHE A CA 1
ATOM 2090 C C . PHE A 1 254 ? 4.006 -8.414 2.236 1.00 92.25 254 PHE A C 1
ATOM 2092 O O . PHE A 1 254 ? 4.927 -8.040 1.513 1.00 92.25 254 PHE A O 1
ATOM 2099 N N . CYS A 1 255 ? 4.014 -9.602 2.844 1.00 92.88 255 CYS A N 1
ATOM 2100 C CA . CYS A 1 255 ? 5.099 -10.565 2.671 1.00 92.88 255 CYS A CA 1
ATOM 2101 C C . CYS A 1 255 ? 5.263 -10.979 1.202 1.00 92.88 255 CYS A C 1
ATOM 2103 O O . CYS A 1 255 ? 6.385 -10.978 0.704 1.00 92.88 255 CYS A O 1
ATOM 2105 N N . ALA A 1 256 ? 4.164 -11.252 0.492 1.00 92.31 256 ALA A N 1
ATOM 2106 C CA . ALA A 1 256 ? 4.200 -11.612 -0.925 1.00 92.31 256 ALA A CA 1
ATOM 2107 C C . ALA A 1 256 ? 4.749 -10.471 -1.801 1.00 92.31 256 ALA A C 1
ATOM 2109 O O . ALA A 1 256 ? 5.568 -10.703 -2.689 1.00 92.31 256 ALA A O 1
ATOM 2110 N N . ILE A 1 257 ? 4.357 -9.223 -1.524 1.00 90.94 257 ILE A N 1
ATOM 2111 C CA . ILE A 1 257 ? 4.905 -8.042 -2.209 1.00 90.94 257 ILE A CA 1
ATOM 2112 C C . ILE A 1 257 ? 6.386 -7.861 -1.889 1.00 90.94 257 ILE A C 1
ATOM 2114 O O . ILE A 1 257 ? 7.173 -7.562 -2.784 1.00 90.94 257 ILE A O 1
ATOM 2118 N N . HIS A 1 258 ? 6.779 -8.037 -0.628 1.00 91.31 258 HIS A N 1
ATOM 2119 C CA . HIS A 1 258 ? 8.173 -7.937 -0.218 1.00 91.31 258 HIS A CA 1
ATOM 2120 C C . HIS A 1 258 ? 9.035 -8.982 -0.934 1.00 91.31 258 HIS A C 1
ATOM 2122 O O . HIS A 1 258 ? 10.058 -8.633 -1.516 1.00 91.31 258 HIS A O 1
ATOM 2128 N N . GLU A 1 259 ? 8.585 -10.236 -0.961 1.00 89.69 259 GLU A N 1
ATOM 2129 C CA . GLU A 1 259 ? 9.240 -11.327 -1.678 1.00 89.69 259 GLU A CA 1
ATOM 2130 C C . GLU A 1 259 ? 9.354 -11.032 -3.179 1.00 89.69 259 GLU A C 1
ATOM 2132 O O . GLU A 1 259 ? 10.426 -11.203 -3.760 1.00 89.69 259 GLU A O 1
ATOM 2137 N N . ALA A 1 260 ? 8.280 -10.540 -3.805 1.00 87.50 260 ALA A N 1
ATOM 2138 C CA . ALA A 1 260 ? 8.293 -10.154 -5.212 1.00 87.50 260 ALA A CA 1
ATOM 2139 C C . ALA A 1 260 ? 9.304 -9.032 -5.485 1.00 87.50 260 ALA A C 1
ATOM 2141 O O . ALA A 1 260 ? 10.059 -9.115 -6.448 1.00 87.50 260 ALA A O 1
ATOM 2142 N N . ILE A 1 261 ? 9.371 -8.013 -4.622 1.00 86.12 261 ILE A N 1
ATOM 2143 C CA . ILE A 1 261 ? 10.338 -6.916 -4.753 1.00 86.12 261 ILE A CA 1
ATOM 2144 C C . ILE A 1 261 ? 11.769 -7.429 -4.627 1.00 86.12 261 ILE A C 1
ATOM 2146 O O . ILE A 1 261 ? 12.601 -7.049 -5.443 1.00 86.12 261 ILE A O 1
ATOM 2150 N N . VAL A 1 262 ? 12.058 -8.296 -3.653 1.00 85.94 262 VAL A N 1
ATOM 2151 C CA . VAL A 1 262 ? 13.395 -8.889 -3.487 1.00 85.94 262 VAL A CA 1
ATOM 2152 C C . VAL A 1 262 ? 13.776 -9.692 -4.733 1.00 85.94 262 VAL A C 1
ATOM 2154 O O . VAL A 1 262 ? 14.828 -9.449 -5.310 1.00 85.94 262 VAL A O 1
ATOM 2157 N N . LYS A 1 263 ? 12.880 -10.559 -5.223 1.00 83.81 263 LYS A N 1
ATOM 2158 C CA . LYS A 1 263 ? 13.113 -11.350 -6.443 1.00 83.81 263 LYS A CA 1
ATOM 2159 C C . LYS A 1 263 ? 13.312 -10.489 -7.690 1.00 83.81 263 LYS A C 1
ATOM 2161 O O . LYS A 1 263 ? 14.104 -10.859 -8.546 1.00 83.81 263 LYS A O 1
ATOM 2166 N N . VAL A 1 264 ? 12.584 -9.375 -7.818 1.00 78.12 264 VAL A N 1
ATOM 2167 C CA . VAL A 1 264 ? 12.667 -8.466 -8.977 1.00 78.12 264 VAL A CA 1
ATOM 2168 C C . VAL A 1 264 ? 13.896 -7.561 -8.910 1.00 78.12 264 VAL A C 1
ATOM 2170 O O . VAL A 1 264 ? 14.467 -7.247 -9.952 1.00 78.12 264 VAL A O 1
ATOM 2173 N N . HIS A 1 265 ? 14.325 -7.158 -7.712 1.00 74.12 265 HIS A N 1
ATOM 2174 C CA . HIS A 1 265 ? 15.516 -6.328 -7.521 1.00 74.12 265 HIS A CA 1
ATOM 2175 C C . HIS A 1 265 ? 16.785 -7.010 -8.062 1.00 74.12 265 HIS A C 1
ATOM 2177 O O . HIS A 1 265 ? 17.700 -6.332 -8.522 1.00 74.12 265 HIS A O 1
ATOM 2183 N N . ASP A 1 266 ? 16.809 -8.342 -8.072 1.00 67.44 266 ASP A N 1
ATOM 2184 C CA . ASP A 1 266 ? 17.933 -9.134 -8.569 1.00 67.44 266 ASP A CA 1
ATOM 2185 C C . ASP A 1 266 ? 17.918 -9.364 -10.089 1.00 67.44 266 ASP A C 1
ATOM 2187 O O . ASP A 1 266 ? 18.810 -10.041 -10.598 1.00 67.44 266 ASP A O 1
ATOM 2191 N N . ILE A 1 267 ? 16.940 -8.830 -10.837 1.00 67.69 267 ILE A N 1
ATOM 2192 C CA . ILE A 1 267 ? 16.814 -9.096 -12.278 1.00 67.69 267 ILE A CA 1
ATOM 2193 C C . ILE A 1 267 ? 17.286 -7.874 -13.102 1.00 67.69 267 ILE A C 1
ATOM 2195 O O . ILE A 1 267 ? 16.553 -6.887 -13.204 1.00 67.69 267 ILE A O 1
ATOM 2199 N N . PRO A 1 268 ? 18.468 -7.929 -13.756 1.00 66.38 268 PRO A N 1
ATOM 2200 C CA . PRO A 1 268 ? 19.077 -6.792 -14.471 1.00 66.38 268 PRO A CA 1
ATOM 2201 C C . PRO A 1 268 ? 18.264 -6.256 -15.660 1.00 66.38 268 PRO A C 1
ATOM 2203 O O . PRO A 1 268 ? 18.389 -5.088 -16.032 1.00 66.38 268 PRO A O 1
ATOM 2206 N N . TRP A 1 269 ? 17.392 -7.095 -16.230 1.00 68.81 269 TRP A N 1
ATOM 2207 C CA . TRP A 1 269 ? 16.734 -6.854 -17.517 1.00 68.81 269 TRP A CA 1
ATOM 2208 C C . TRP A 1 269 ? 15.982 -5.530 -17.615 1.00 68.81 269 TRP A C 1
ATOM 2210 O O . TRP A 1 269 ? 15.938 -4.971 -18.702 1.00 68.81 269 TRP A O 1
ATOM 2220 N N . LEU A 1 270 ? 15.365 -5.017 -16.544 1.00 63.12 270 LEU A N 1
ATOM 2221 C CA . LEU A 1 270 ? 14.597 -3.774 -16.646 1.00 63.12 270 LEU A CA 1
ATOM 2222 C C . LEU A 1 270 ? 15.533 -2.589 -16.906 1.00 63.12 270 LEU A C 1
ATOM 2224 O O . LEU A 1 270 ? 15.258 -1.758 -17.770 1.00 63.12 270 LEU A O 1
ATOM 2228 N N . THR A 1 271 ? 16.660 -2.550 -16.197 1.00 67.81 271 THR A N 1
ATOM 2229 C CA . THR A 1 271 ? 17.711 -1.550 -16.402 1.00 67.81 271 THR A CA 1
ATOM 2230 C C . THR A 1 271 ? 18.318 -1.703 -17.795 1.00 67.81 271 THR A C 1
ATOM 2232 O O . THR A 1 271 ? 18.444 -0.712 -18.513 1.00 67.81 271 THR A O 1
ATOM 2235 N N . ASP A 1 272 ? 18.592 -2.939 -18.216 1.00 76.25 272 ASP A N 1
ATOM 2236 C CA . ASP A 1 272 ? 19.184 -3.237 -19.525 1.00 76.25 272 ASP A CA 1
ATOM 2237 C C . ASP A 1 272 ? 18.231 -2.917 -20.688 1.00 76.25 272 ASP A C 1
ATOM 2239 O O . ASP A 1 272 ? 18.646 -2.379 -21.712 1.00 76.25 272 ASP A O 1
ATOM 2243 N N . THR A 1 273 ? 16.935 -3.188 -20.526 1.00 70.75 273 THR A N 1
ATOM 2244 C CA . THR A 1 273 ? 15.894 -2.918 -21.530 1.00 70.75 273 THR A CA 1
ATOM 2245 C C . THR A 1 273 ? 15.663 -1.420 -21.667 1.00 70.75 273 THR A C 1
ATOM 2247 O O . THR A 1 273 ? 15.601 -0.915 -22.785 1.00 70.75 273 THR A O 1
ATOM 2250 N N . ILE A 1 274 ? 15.591 -0.683 -20.551 1.00 70.94 274 ILE A N 1
ATOM 2251 C CA . ILE A 1 274 ? 15.492 0.782 -20.589 1.00 70.94 274 ILE A CA 1
ATOM 2252 C C . ILE A 1 274 ? 16.737 1.369 -21.259 1.00 70.94 274 ILE A C 1
ATOM 2254 O O . ILE A 1 274 ? 16.597 2.193 -22.158 1.00 70.94 274 ILE A O 1
ATOM 2258 N N . ALA A 1 275 ? 17.938 0.920 -20.883 1.00 79.00 275 ALA A N 1
ATOM 2259 C CA . ALA A 1 275 ? 19.179 1.375 -21.506 1.00 79.00 275 ALA A CA 1
ATOM 2260 C C . ALA A 1 275 ? 19.219 1.060 -23.012 1.00 79.00 275 ALA A C 1
ATOM 2262 O O . ALA A 1 275 ? 19.610 1.911 -23.810 1.00 79.00 275 ALA A O 1
ATOM 2263 N N . SER A 1 276 ? 18.757 -0.127 -23.417 1.00 82.75 276 SER A N 1
ATOM 2264 C CA . SER A 1 276 ? 18.666 -0.535 -24.822 1.00 82.75 276 SER A CA 1
ATOM 2265 C C . SER A 1 276 ? 17.691 0.338 -25.617 1.00 82.75 276 SER A C 1
ATOM 2267 O O . SER A 1 276 ? 18.057 0.844 -26.676 1.00 82.75 276 SER A O 1
ATOM 2269 N N . ILE A 1 277 ? 16.486 0.585 -25.089 1.00 73.19 277 ILE A N 1
ATOM 2270 C CA . ILE A 1 277 ? 15.478 1.446 -25.727 1.00 73.19 277 ILE A CA 1
ATOM 2271 C C . ILE A 1 277 ? 15.985 2.887 -25.838 1.00 73.19 277 ILE A C 1
ATOM 2273 O O . ILE A 1 277 ? 15.809 3.515 -26.883 1.00 73.19 277 ILE A O 1
ATOM 2277 N N . VAL A 1 278 ? 16.627 3.414 -24.789 1.00 78.62 278 VAL A N 1
ATOM 2278 C CA . VAL A 1 278 ? 17.233 4.754 -24.809 1.00 78.62 278 VAL A CA 1
ATOM 2279 C C . VAL A 1 278 ? 18.294 4.832 -25.906 1.00 78.62 278 VAL A C 1
ATOM 2281 O O . VAL A 1 278 ? 18.196 5.705 -26.762 1.00 78.62 278 VAL A O 1
ATOM 2284 N N . ASN A 1 279 ? 19.220 3.872 -25.965 1.00 89.12 279 ASN A N 1
ATOM 2285 C CA . ASN A 1 279 ? 20.271 3.833 -26.984 1.00 89.12 279 ASN A CA 1
ATOM 2286 C C . ASN A 1 279 ? 19.698 3.722 -28.413 1.00 89.12 279 ASN A C 1
ATOM 2288 O O . ASN A 1 279 ? 20.102 4.462 -29.305 1.00 89.12 279 ASN A O 1
ATOM 2292 N N . GLN A 1 280 ? 18.701 2.859 -28.643 1.00 84.50 280 GLN A N 1
ATOM 2293 C CA . GLN A 1 280 ? 18.023 2.758 -29.946 1.00 84.50 280 GLN A CA 1
ATOM 2294 C C . GLN A 1 280 ? 17.328 4.070 -30.338 1.00 84.50 280 GLN A C 1
ATOM 2296 O O . GLN A 1 280 ? 17.365 4.482 -31.499 1.00 84.50 280 GLN A O 1
ATOM 2301 N N . THR A 1 281 ? 16.711 4.747 -29.369 1.00 80.69 281 THR A N 1
ATOM 2302 C CA . THR A 1 281 ? 16.049 6.037 -29.590 1.00 80.69 281 THR A CA 1
ATOM 2303 C C . THR A 1 281 ? 17.072 7.125 -29.924 1.00 80.69 281 THR A C 1
ATOM 2305 O O . THR A 1 281 ? 16.869 7.874 -30.876 1.00 80.69 281 THR A O 1
ATOM 2308 N N . GLU A 1 282 ? 18.196 7.183 -29.207 1.00 88.62 282 GLU A N 1
ATOM 2309 C CA . GLU A 1 282 ? 19.296 8.124 -29.461 1.00 88.62 282 GLU A CA 1
ATOM 2310 C C . GLU A 1 282 ? 19.942 7.904 -30.835 1.00 88.62 282 GLU A C 1
ATOM 2312 O O . GLU A 1 282 ? 20.192 8.872 -31.555 1.00 88.62 282 GLU A O 1
ATOM 2317 N N . GLN A 1 283 ? 20.141 6.649 -31.249 1.00 92.12 283 GLN A N 1
ATOM 2318 C CA . GLN A 1 283 ? 20.643 6.310 -32.586 1.00 92.12 283 GLN A CA 1
ATOM 2319 C C . GLN A 1 283 ? 19.671 6.722 -33.695 1.00 92.12 283 GLN A C 1
ATOM 2321 O O . GLN A 1 283 ? 20.097 7.199 -34.740 1.00 92.12 283 GLN A O 1
ATOM 2326 N N . THR A 1 284 ? 18.364 6.580 -33.463 1.00 91.00 284 THR A N 1
ATOM 2327 C CA . THR A 1 284 ? 17.334 6.972 -34.440 1.00 91.00 284 THR A CA 1
ATOM 2328 C C . THR A 1 284 ? 17.190 8.495 -34.545 1.00 91.00 284 THR A C 1
ATOM 2330 O O . THR A 1 284 ? 16.838 9.013 -35.603 1.00 91.00 284 THR A O 1
ATOM 2333 N N . LEU A 1 285 ? 17.440 9.221 -33.449 1.00 85.44 285 LEU A N 1
ATOM 2334 C CA . LEU A 1 285 ? 17.327 10.681 -33.381 1.00 85.44 285 LEU A CA 1
ATOM 2335 C C . LEU A 1 285 ? 18.608 11.421 -33.769 1.00 85.44 285 LEU A C 1
ATOM 2337 O O . LEU A 1 285 ? 18.533 12.621 -34.025 1.00 85.44 285 LEU A O 1
ATOM 2341 N N . SER A 1 286 ? 19.757 10.745 -33.800 1.00 82.62 286 SER A N 1
ATOM 2342 C CA . SER A 1 286 ? 21.021 11.331 -34.245 1.00 82.62 286 SER A CA 1
ATOM 2343 C C . SER A 1 286 ? 21.000 11.459 -35.773 1.00 82.62 286 SER A C 1
ATOM 2345 O O . SER A 1 286 ? 21.025 10.438 -36.462 1.00 82.62 286 SER A O 1
ATOM 2347 N N . PRO A 1 287 ? 20.903 12.679 -36.332 1.00 68.00 287 PRO A N 1
ATOM 2348 C CA . PRO A 1 287 ? 20.893 12.861 -37.775 1.00 68.00 287 PRO A CA 1
ATOM 2349 C C . PRO A 1 287 ? 22.283 12.534 -38.333 1.00 68.00 287 PRO A C 1
ATOM 2351 O O . PRO A 1 287 ? 23.285 13.014 -37.799 1.00 68.00 287 PRO A O 1
ATOM 2354 N N . ASN A 1 288 ? 22.325 11.710 -39.386 1.00 61.53 288 ASN A N 1
ATOM 2355 C CA . ASN A 1 288 ? 23.520 11.531 -40.220 1.00 61.53 288 ASN A CA 1
ATOM 2356 C C . ASN A 1 288 ? 23.953 12.852 -40.865 1.00 61.53 288 ASN A C 1
ATOM 2358 O O . ASN A 1 288 ? 23.053 13.614 -41.295 1.00 61.53 288 ASN A O 1
#

Sequence (288 aa):
CSYCRLVKCFNSGMQIELIRSSFTRLRKVSRKKKSLKNLKQTASTTLFQLNEPEQFPTLNLLQSDQSMLTIDQWNLLSNLSHCYDEHSGLSIGEHFMLEQNALPLKLRFKKEQIKKLIQISLDKYDRSVLLHSTFTHTAHLSANFIIYKTQLLNYPTYINIVEMLTHPGLVSATKPIADQLYFDMIIMKLFLVILSFSTTRYTVYSNTPPVNLSNIKEILRIQDTYIEITWRYLLYRYNFDRSVICLSDLIRCFCAIHEAIVKVHDIPWLTDTIASIVNQTEQTLSPN

Foldseek 3Di:
DVVVVVVVCVVVVDDPPVVDDPPPVVVVVVVVVVVVVVVPPPDDDDDDDDPDDPPDDPPPCPPDCPLPQDPVLVVVLVCLVCVCPVPPCVVVVVVLVVVQVVDDPVPHDDDDDDDDDDPDPDDPVLLVLLCVQLVQLLVLLVVLCVCLVVVQLVDVVSLVVCVVLDPNCPSVLSVVLSVLNPDDPSLSSLLSQLSSLDPCSVVQDDPDDDDDRPCNVVSVVSSVSSVVSSLSVLVVVDPPVVSVVNVVSSVVSSVSSSVVCSVVVPDCVVVVVVVVVVVVVVVVPDDD

Organism: NCBI:txid392033